Protein AF-A0AAD6VT20-F1 (afdb_monomer)

InterPro domains:
  IPR011058 Cyanovirin-N [PF08881] (99-162)
  IPR036673 Cyanovirin-N superfamily [G3DSA:2.30.60.10] (78-170)
  IPR036673 Cyanovirin-N superfamily [SSF51322] (99-166)

Structure (mmCIF, N/CA/C/O backbone):
data_AF-A0AAD6VT20-F1
#
_entry.id   AF-A0AAD6VT20-F1
#
loop_
_atom_site.group_PDB
_atom_site.id
_atom_site.type_symbol
_atom_site.label_atom_id
_atom_site.label_alt_id
_atom_site.label_comp_id
_atom_site.label_asym_id
_atom_site.label_entity_id
_atom_site.label_seq_id
_atom_site.pdbx_PDB_ins_code
_atom_site.Cartn_x
_atom_site.Cartn_y
_atom_site.Cartn_z
_atom_site.occupancy
_atom_site.B_iso_or_equiv
_atom_site.auth_seq_id
_atom_site.auth_comp_id
_atom_site.auth_asym_id
_atom_site.auth_atom_id
_atom_site.pdbx_PDB_model_num
ATOM 1 N N . MET A 1 1 ? -41.248 38.233 -12.790 1.00 50.88 1 MET A N 1
ATOM 2 C CA . MET A 1 1 ? -40.150 37.639 -11.999 1.00 50.88 1 MET A CA 1
ATOM 3 C C . MET A 1 1 ? -38.903 37.700 -12.856 1.00 50.88 1 MET A C 1
ATOM 5 O O . MET A 1 1 ? -38.857 37.068 -13.901 1.00 50.88 1 MET A O 1
ATOM 9 N N . SER A 1 2 ? -37.996 38.602 -12.501 1.00 42.69 2 SER A N 1
ATOM 10 C CA . SER A 1 2 ? -36.851 39.025 -13.310 1.00 42.69 2 SER A CA 1
ATOM 11 C C . SER A 1 2 ? -35.731 37.991 -13.224 1.00 42.69 2 SER A C 1
ATOM 13 O O . SER A 1 2 ? -35.320 37.628 -12.125 1.00 42.69 2 SER A O 1
ATOM 15 N N . VAL A 1 3 ? -35.251 37.520 -14.375 1.00 49.50 3 VAL A N 1
ATOM 16 C CA . VAL A 1 3 ? -34.135 36.574 -14.488 1.00 49.50 3 VAL A CA 1
ATOM 17 C C . VAL A 1 3 ? -32.852 37.372 -14.702 1.00 49.50 3 VAL A C 1
ATOM 19 O O . VAL A 1 3 ? -32.734 38.098 -15.687 1.00 49.50 3 VAL A O 1
ATOM 22 N N . SER A 1 4 ? -31.903 37.236 -13.778 1.00 50.47 4 SER A N 1
ATOM 23 C CA . SER A 1 4 ? -30.585 37.870 -13.844 1.00 50.47 4 SER A CA 1
ATOM 24 C C . SER A 1 4 ? -29.528 36.816 -14.167 1.00 50.47 4 SER A C 1
ATOM 26 O O . SER A 1 4 ? -29.165 36.013 -13.312 1.00 50.47 4 SER A O 1
ATOM 28 N N . THR A 1 5 ? -29.025 36.817 -15.400 1.00 51.91 5 THR A N 1
ATOM 29 C CA . THR A 1 5 ? -27.825 36.075 -15.818 1.00 51.91 5 THR A CA 1
ATOM 30 C C . THR A 1 5 ? -26.603 36.981 -15.712 1.00 51.91 5 THR A C 1
ATOM 32 O O . THR A 1 5 ? -26.508 37.972 -16.435 1.00 51.91 5 THR A O 1
ATOM 35 N N . THR A 1 6 ? -25.650 36.639 -14.845 1.00 56.00 6 THR A N 1
ATOM 36 C CA . THR A 1 6 ? -24.328 37.274 -14.794 1.00 56.00 6 THR A CA 1
ATOM 37 C C . THR A 1 6 ? -23.297 36.403 -15.510 1.00 56.00 6 THR A C 1
ATOM 39 O O . THR A 1 6 ? -23.052 35.251 -15.165 1.00 56.00 6 THR A O 1
ATOM 42 N N . SER A 1 7 ? -22.722 36.985 -16.560 1.00 48.59 7 SER A N 1
ATOM 43 C CA . SER A 1 7 ? -21.645 36.449 -17.389 1.00 48.59 7 SER A CA 1
ATOM 44 C C . SER A 1 7 ? -20.297 36.862 -16.796 1.00 48.59 7 SER A C 1
ATOM 4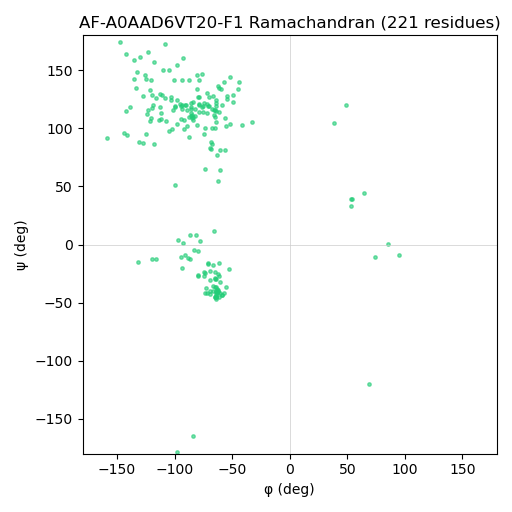6 O O . SER A 1 7 ? -19.970 38.050 -16.789 1.00 48.59 7 SER A O 1
ATOM 48 N N . SER A 1 8 ? -19.496 35.896 -16.346 1.00 53.53 8 SER A N 1
ATOM 49 C CA . SER A 1 8 ? -18.145 36.130 -15.822 1.00 53.53 8 SER A CA 1
ATOM 50 C C . SER A 1 8 ? -17.093 35.767 -16.870 1.00 53.53 8 SER A C 1
ATOM 52 O O . SER A 1 8 ? -16.963 34.620 -17.289 1.00 53.53 8 SER A O 1
ATOM 54 N N . LYS A 1 9 ? -16.354 36.792 -17.296 1.00 58.75 9 LYS A N 1
ATOM 55 C CA . LYS A 1 9 ? -15.295 36.799 -18.310 1.00 58.75 9 LYS A CA 1
ATOM 56 C C . LYS A 1 9 ? -14.004 36.195 -17.738 1.00 58.75 9 LYS A C 1
ATOM 58 O O . LYS A 1 9 ? -13.447 36.739 -16.789 1.00 58.75 9 LYS A O 1
ATOM 63 N N . ALA A 1 10 ? -13.528 35.091 -18.313 1.00 49.00 10 ALA A N 1
ATOM 64 C CA . ALA A 1 10 ? -12.254 34.465 -17.956 1.00 49.00 10 ALA A CA 1
ATOM 65 C C . ALA A 1 10 ? -11.078 35.216 -18.608 1.00 49.00 10 ALA A C 1
ATOM 67 O O . ALA A 1 10 ? -11.009 35.338 -19.831 1.00 49.00 10 ALA A O 1
ATOM 68 N N . GLY A 1 11 ? -10.168 35.737 -17.783 1.00 50.69 11 GLY A N 1
ATOM 69 C CA . GLY A 1 11 ? -8.882 36.282 -18.212 1.00 50.69 11 GLY A CA 1
ATOM 70 C C . GLY A 1 11 ? -7.854 35.163 -18.355 1.00 50.69 11 GLY A C 1
ATOM 71 O O . GLY A 1 11 ? -7.602 34.423 -17.408 1.00 50.69 11 GLY A O 1
ATOM 72 N N . ILE A 1 12 ? -7.276 35.039 -19.546 1.00 50.94 12 ILE A N 1
ATOM 73 C CA . ILE A 1 12 ? -6.174 34.127 -19.853 1.00 50.94 12 ILE A CA 1
ATOM 74 C C . ILE A 1 12 ? -4.879 34.817 -19.411 1.00 50.94 12 ILE A C 1
ATOM 76 O O . ILE A 1 12 ? -4.471 35.805 -20.018 1.00 50.94 12 ILE A O 1
ATOM 80 N N . ALA A 1 13 ? -4.245 34.312 -18.354 1.00 53.25 13 ALA A N 1
ATOM 81 C CA . ALA A 1 13 ? -2.891 34.692 -17.967 1.00 53.25 13 ALA A CA 1
ATOM 82 C C . ALA A 1 13 ? -1.903 33.672 -18.552 1.00 53.25 13 ALA A C 1
ATOM 84 O O . ALA A 1 13 ? -2.006 32.476 -18.283 1.00 53.25 13 ALA A O 1
ATOM 85 N N . GLN A 1 14 ? -0.969 34.141 -19.381 1.00 57.62 14 GLN A N 1
ATOM 86 C CA . GLN A 1 14 ? 0.139 33.334 -19.894 1.00 57.62 14 GLN A CA 1
ATOM 87 C C . GLN A 1 14 ? 1.248 33.203 -18.834 1.00 57.62 14 GLN A C 1
ATOM 89 O O . GLN A 1 14 ? 1.544 34.190 -18.156 1.00 57.62 14 GLN A O 1
ATOM 94 N N . PRO A 1 15 ? 1.906 32.038 -18.703 1.00 60.41 15 PRO A N 1
ATOM 95 C CA . PRO A 1 15 ? 3.101 31.909 -17.881 1.00 60.41 15 PRO A CA 1
ATOM 96 C C . PRO A 1 15 ? 4.347 32.430 -18.615 1.00 60.41 15 PRO A C 1
ATOM 98 O O . PRO A 1 15 ? 4.669 32.006 -19.724 1.00 60.41 15 PRO A O 1
ATOM 101 N N . VAL A 1 16 ? 5.056 33.343 -17.950 1.00 62.66 16 VAL A N 1
ATOM 102 C CA . VAL A 1 16 ? 6.394 33.827 -18.312 1.00 62.66 16 VAL A CA 1
ATOM 103 C C . VAL A 1 16 ? 7.409 32.720 -18.020 1.00 62.66 16 VAL A C 1
ATOM 105 O O . VAL A 1 16 ? 7.532 32.264 -16.884 1.00 62.66 16 VAL A O 1
ATOM 108 N N . ILE A 1 17 ? 8.127 32.281 -19.052 1.00 46.09 17 ILE A N 1
ATOM 109 C CA . ILE A 1 17 ? 9.209 31.297 -18.957 1.00 46.09 17 ILE A CA 1
ATOM 110 C C . ILE A 1 17 ? 10.490 32.052 -18.587 1.00 46.09 17 ILE A C 1
ATOM 112 O O . ILE A 1 17 ? 11.035 32.784 -19.409 1.00 46.09 17 ILE A O 1
ATOM 116 N N . ASN A 1 18 ? 10.970 31.871 -17.355 1.00 50.88 18 ASN A N 1
ATOM 117 C CA . ASN A 1 18 ? 12.309 32.293 -16.944 1.00 50.88 18 ASN A CA 1
ATOM 118 C C . ASN A 1 18 ? 13.289 31.132 -17.157 1.00 50.88 18 ASN A C 1
ATOM 120 O O . ASN A 1 18 ? 13.382 30.218 -16.342 1.00 50.88 18 ASN A O 1
ATOM 124 N N . THR A 1 19 ? 14.023 31.182 -18.264 1.00 50.47 19 THR A N 1
ATOM 125 C CA . THR A 1 19 ? 15.258 30.423 -18.491 1.00 50.47 19 THR A CA 1
ATOM 126 C C . THR A 1 19 ? 16.412 31.141 -17.799 1.00 50.47 19 THR A C 1
ATOM 128 O O . THR A 1 19 ? 16.895 32.157 -18.293 1.00 50.47 19 THR A O 1
ATOM 131 N N . GLY A 1 20 ? 16.830 30.621 -16.645 1.00 45.84 20 GLY A N 1
ATOM 132 C CA . GLY A 1 20 ? 18.048 31.020 -15.947 1.00 45.84 20 GLY A CA 1
ATOM 133 C C . GLY A 1 20 ? 18.965 29.815 -15.793 1.00 45.84 20 GLY A C 1
ATOM 134 O O . GLY A 1 20 ? 18.653 28.888 -15.049 1.00 45.84 20 GLY A O 1
ATOM 135 N N . GLU A 1 21 ? 20.061 29.834 -16.547 1.00 46.94 21 GLU A N 1
ATOM 136 C CA . GLU A 1 21 ? 21.223 28.961 -16.420 1.00 46.94 21 GLU A CA 1
ATOM 137 C C . GLU A 1 21 ? 21.761 28.936 -14.986 1.00 46.94 21 GLU A C 1
ATOM 139 O O . GLU A 1 21 ? 21.821 29.976 -14.340 1.00 46.94 21 GLU A O 1
ATOM 144 N N . LEU A 1 22 ? 22.245 27.775 -14.541 1.00 51.41 22 LEU A N 1
ATOM 145 C CA . LEU A 1 22 ? 23.407 27.663 -13.654 1.00 51.41 22 LEU A CA 1
ATOM 146 C C . LEU A 1 22 ? 23.969 26.241 -13.795 1.00 51.41 22 LEU A C 1
ATOM 148 O O . LEU A 1 22 ? 23.544 25.294 -13.133 1.00 51.41 22 LEU A O 1
ATOM 152 N N . PHE A 1 23 ? 24.923 26.099 -14.713 1.00 45.22 23 PHE A N 1
ATOM 153 C CA . PHE A 1 23 ? 25.824 24.955 -14.773 1.00 45.22 23 PHE A CA 1
ATOM 154 C C . PHE A 1 23 ? 26.684 24.938 -13.504 1.00 45.22 23 PHE A C 1
ATOM 156 O O . PHE A 1 23 ? 27.367 25.913 -13.201 1.00 45.22 23 PHE A O 1
ATOM 163 N N . SER A 1 24 ? 26.668 23.828 -12.767 1.00 58.94 24 SER A N 1
ATOM 164 C CA . SER A 1 24 ? 27.670 23.531 -11.740 1.00 58.94 24 SER A CA 1
ATOM 165 C C . SER A 1 24 ? 28.505 22.344 -12.205 1.00 58.94 24 SER A C 1
ATOM 167 O O . SER A 1 24 ? 28.032 21.208 -12.265 1.00 58.94 24 SER A O 1
ATOM 169 N N . GLU A 1 25 ? 29.751 22.635 -12.573 1.00 47.56 25 GLU A N 1
ATOM 170 C CA . GLU A 1 25 ? 30.779 21.661 -12.920 1.00 47.56 25 GLU A CA 1
ATOM 171 C C . GLU A 1 25 ? 31.072 20.752 -11.718 1.00 47.56 25 GLU A C 1
ATOM 173 O O . GLU A 1 25 ? 31.594 21.183 -10.690 1.00 47.56 25 GLU A O 1
ATOM 178 N N . SER A 1 26 ? 30.754 19.464 -11.847 1.00 49.50 26 SER A N 1
ATOM 179 C CA . SER A 1 26 ? 31.186 18.451 -10.885 1.00 49.50 26 SER A CA 1
ATOM 180 C C . SER A 1 26 ? 32.579 17.953 -11.262 1.00 49.50 26 SER A C 1
ATOM 182 O O . SER A 1 26 ? 32.788 17.286 -12.275 1.00 49.50 26 SER A O 1
ATOM 184 N N . LYS A 1 27 ? 33.544 18.314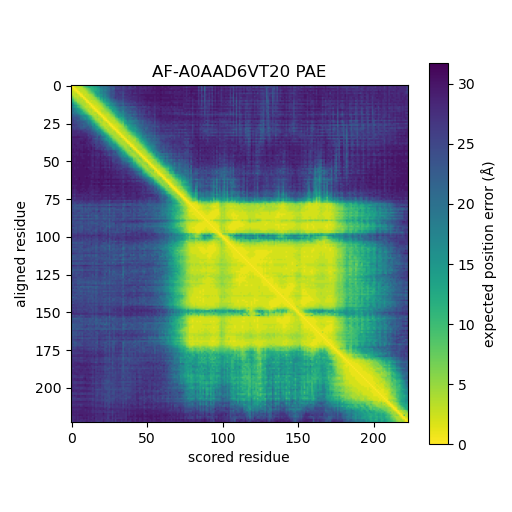 -10.419 1.00 57.09 27 LYS A N 1
ATOM 185 C CA . LYS A 1 27 ? 34.956 17.944 -10.492 1.00 57.09 27 LYS A CA 1
ATOM 186 C C . LYS A 1 27 ? 35.118 16.429 -10.321 1.00 57.09 27 LYS A C 1
ATOM 188 O O . LYS A 1 27 ? 34.854 15.878 -9.257 1.00 57.09 27 LYS A O 1
ATOM 193 N N . VAL A 1 28 ? 35.588 15.769 -11.376 1.00 52.22 28 VAL A N 1
ATOM 194 C CA . VAL A 1 28 ? 35.962 14.349 -11.387 1.00 52.22 28 VAL A CA 1
ATOM 195 C C . VAL A 1 28 ? 37.176 14.135 -10.479 1.00 52.22 28 VAL A C 1
ATOM 197 O O . VAL A 1 28 ? 38.285 14.562 -10.801 1.00 52.22 28 VAL A O 1
ATOM 200 N N . VAL A 1 29 ? 36.983 13.450 -9.352 1.00 53.28 29 VAL A N 1
ATOM 201 C CA . VAL A 1 29 ? 38.075 12.928 -8.521 1.00 53.28 29 VAL A CA 1
ATOM 202 C C . VAL A 1 29 ? 38.333 11.479 -8.931 1.00 53.28 29 VAL A C 1
ATOM 204 O O . VAL A 1 29 ? 37.541 10.585 -8.649 1.00 53.28 29 VAL A O 1
ATOM 207 N N . LYS A 1 30 ? 39.457 11.250 -9.618 1.00 55.75 30 LYS A N 1
ATOM 208 C CA . LYS A 1 30 ? 40.030 9.917 -9.843 1.00 55.75 30 LYS A CA 1
ATOM 209 C C . LYS A 1 30 ? 40.655 9.427 -8.535 1.00 55.75 30 LYS A C 1
ATOM 211 O O . LYS A 1 30 ? 41.771 9.817 -8.206 1.00 55.75 30 LYS A O 1
ATOM 216 N N . GLY A 1 31 ? 39.942 8.574 -7.809 1.00 46.47 31 GLY A N 1
ATOM 217 C CA . GLY A 1 31 ? 40.490 7.771 -6.717 1.00 46.47 31 GLY A CA 1
ATOM 218 C C . GLY A 1 31 ? 40.642 6.327 -7.175 1.00 46.47 31 GLY A C 1
ATOM 219 O O . GLY A 1 31 ? 39.668 5.583 -7.192 1.00 46.47 31 GLY A O 1
ATOM 220 N N . GLY A 1 32 ? 41.850 5.945 -7.589 1.00 49.31 32 GLY A N 1
ATOM 221 C CA . GLY A 1 32 ? 42.213 4.544 -7.775 1.00 49.31 32 GLY A CA 1
ATOM 222 C C . GLY A 1 32 ? 42.518 3.918 -6.419 1.00 49.31 32 GLY A C 1
ATOM 223 O O . GLY A 1 32 ? 43.423 4.376 -5.727 1.00 49.31 32 GLY A O 1
ATOM 224 N N . ALA A 1 33 ? 41.782 2.874 -6.053 1.00 47.91 33 ALA A N 1
ATOM 225 C CA . ALA A 1 33 ? 42.139 1.991 -4.954 1.00 47.91 33 ALA A CA 1
ATOM 226 C C . ALA A 1 33 ? 42.191 0.561 -5.495 1.00 47.91 33 ALA A C 1
ATOM 228 O O . ALA A 1 33 ? 41.182 -0.003 -5.913 1.00 47.91 33 ALA A O 1
ATOM 229 N N . ALA A 1 34 ? 43.404 0.016 -5.528 1.00 49.16 34 ALA A N 1
ATOM 230 C CA . ALA A 1 34 ? 43.672 -1.387 -5.774 1.00 49.16 34 ALA A CA 1
ATOM 231 C C . ALA A 1 34 ? 43.087 -2.205 -4.615 1.00 49.16 34 ALA A C 1
ATOM 233 O O . ALA A 1 34 ? 43.521 -2.059 -3.472 1.00 49.16 34 ALA A O 1
ATOM 234 N N . PHE A 1 35 ? 42.092 -3.043 -4.901 1.00 46.78 35 PHE A N 1
ATOM 235 C CA . PHE A 1 35 ? 41.566 -3.995 -3.932 1.00 46.78 35 PHE A CA 1
ATOM 236 C C . PHE A 1 35 ? 42.319 -5.316 -4.098 1.00 46.78 35 PHE A C 1
ATOM 238 O O . PHE A 1 35 ? 42.185 -6.003 -5.108 1.00 46.78 35 PHE A O 1
ATOM 245 N N . SER A 1 36 ? 43.181 -5.600 -3.123 1.00 57.94 36 SER A N 1
ATOM 246 C CA . SER A 1 36 ? 43.981 -6.815 -3.035 1.00 57.94 36 SER A CA 1
ATOM 247 C C . SER A 1 36 ? 43.097 -7.983 -2.616 1.00 57.94 36 SER A C 1
ATOM 249 O O . SER A 1 36 ? 42.487 -7.981 -1.550 1.00 57.94 36 SER A O 1
ATOM 251 N N . GLU A 1 37 ? 43.079 -8.994 -3.468 1.00 51.25 37 GLU A N 1
ATOM 252 C CA . GLU A 1 37 ? 42.467 -10.295 -3.270 1.00 51.25 37 GLU A CA 1
ATOM 253 C C . GLU A 1 37 ? 43.226 -11.061 -2.173 1.00 51.25 37 GLU A C 1
ATOM 255 O O . GLU A 1 37 ? 44.412 -11.360 -2.311 1.00 51.25 37 GLU A O 1
ATOM 260 N N . GLN A 1 38 ? 42.561 -11.360 -1.056 1.00 52.53 38 GLN A N 1
ATOM 261 C CA . GLN A 1 38 ? 43.010 -12.381 -0.112 1.00 52.53 38 GLN A CA 1
ATOM 262 C C . GLN A 1 38 ? 41.882 -13.386 0.085 1.00 52.53 38 GLN A C 1
ATOM 264 O O . GLN A 1 38 ? 40.970 -13.209 0.890 1.00 52.53 38 GLN A O 1
ATOM 269 N N . GLN A 1 39 ? 41.970 -14.461 -0.693 1.00 57.94 39 GLN A N 1
ATOM 270 C CA . GLN A 1 39 ? 41.276 -15.707 -0.427 1.00 57.94 39 GLN A CA 1
ATOM 271 C C . GLN A 1 39 ? 41.820 -16.274 0.888 1.00 57.94 39 GLN A C 1
ATOM 273 O O . GLN A 1 39 ? 43.017 -16.531 1.013 1.00 57.94 39 GLN A O 1
ATOM 278 N N . SER A 1 40 ? 40.948 -16.479 1.873 1.00 50.78 40 SER A N 1
ATOM 279 C CA . SER A 1 40 ? 41.262 -17.320 3.024 1.00 50.78 40 SER A CA 1
ATOM 280 C C . SER A 1 40 ? 40.229 -18.432 3.126 1.00 50.78 40 SER A C 1
ATOM 282 O O . SER A 1 40 ? 39.026 -18.232 3.274 1.00 50.78 40 SER A O 1
ATOM 284 N N . VAL A 1 41 ? 40.766 -19.629 2.951 1.00 56.75 41 VAL A N 1
ATOM 285 C CA . VAL A 1 41 ? 40.129 -20.931 3.040 1.00 56.75 41 VAL A CA 1
ATOM 286 C C . VAL A 1 41 ? 39.816 -21.194 4.511 1.00 56.75 41 VAL A C 1
ATOM 288 O O . VAL A 1 41 ? 40.736 -21.262 5.323 1.00 56.75 41 VAL A O 1
ATOM 291 N N . LEU A 1 42 ? 38.545 -21.378 4.870 1.00 50.06 42 LEU A N 1
ATOM 292 C CA . LEU A 1 42 ? 38.171 -21.929 6.174 1.00 50.06 42 LEU A CA 1
ATOM 293 C C . LEU A 1 42 ? 37.152 -23.054 6.011 1.00 50.06 42 LEU A C 1
ATOM 295 O O . LEU A 1 42 ? 35.940 -22.881 6.092 1.00 50.06 42 LEU A O 1
ATOM 299 N N . SER A 1 43 ? 37.708 -24.245 5.827 1.00 54.72 43 SER A N 1
ATOM 300 C CA . SER A 1 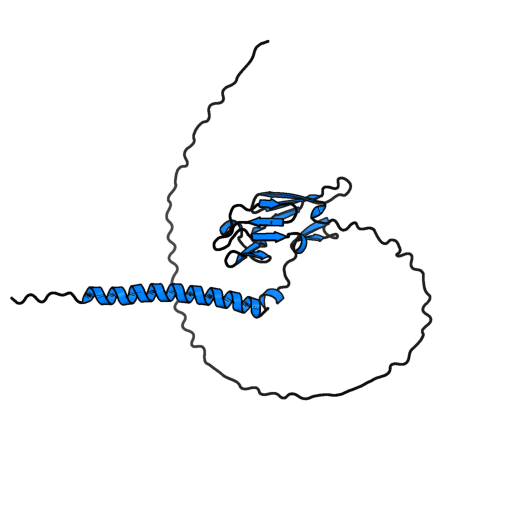43 ? 37.079 -25.524 6.125 1.00 54.72 43 SER A CA 1
ATOM 301 C C . SER A 1 43 ? 36.875 -25.643 7.638 1.00 54.72 43 SER A C 1
ATOM 303 O O . SER A 1 43 ? 37.858 -25.742 8.371 1.00 54.72 43 SER A O 1
ATOM 305 N N . ARG A 1 44 ? 35.630 -25.700 8.128 1.00 51.59 44 ARG A N 1
ATOM 306 C CA . ARG A 1 44 ? 35.332 -26.232 9.471 1.00 51.59 44 ARG A CA 1
ATOM 307 C C . ARG A 1 44 ? 34.042 -27.050 9.488 1.00 51.59 44 ARG A C 1
ATOM 309 O O . ARG A 1 44 ? 32.945 -26.531 9.618 1.00 51.59 44 ARG A O 1
ATOM 316 N N . GLN A 1 45 ? 34.268 -28.350 9.319 1.00 51.53 45 GLN A N 1
ATOM 317 C CA . GLN A 1 45 ? 33.770 -29.451 10.146 1.00 51.53 45 GLN A CA 1
ATOM 318 C C . GLN A 1 45 ? 32.337 -29.345 10.685 1.00 51.53 45 GLN A C 1
ATOM 320 O O . GLN A 1 45 ? 32.051 -28.717 11.699 1.00 51.53 45 GLN A O 1
ATOM 325 N N . SER A 1 46 ? 31.485 -30.135 10.039 1.00 52.84 46 SER A N 1
ATOM 326 C CA . SER A 1 46 ? 30.349 -30.825 10.629 1.00 52.84 46 SER A CA 1
ATOM 327 C C . SER A 1 46 ? 30.773 -31.679 11.828 1.00 52.84 46 SER A C 1
ATOM 329 O O . SER A 1 46 ? 31.615 -32.570 11.687 1.00 52.84 46 SER A O 1
ATOM 331 N N . SER A 1 47 ? 30.110 -31.503 12.965 1.00 55.53 47 SER A N 1
ATOM 332 C CA . SER A 1 47 ? 30.043 -32.539 13.993 1.00 55.53 47 SER A CA 1
ATOM 333 C C . SER A 1 47 ? 28.665 -32.550 14.641 1.00 55.53 47 SER A C 1
ATOM 335 O O . SER A 1 47 ? 28.239 -31.596 15.287 1.00 55.53 47 SER A O 1
ATOM 337 N N . PHE A 1 48 ? 28.002 -33.677 14.406 1.00 52.88 48 PHE A N 1
ATOM 338 C CA . PHE A 1 48 ? 26.869 -34.235 15.122 1.00 52.88 48 PHE A CA 1
ATOM 339 C C . PHE A 1 48 ? 27.042 -34.141 16.646 1.00 52.88 48 PHE A C 1
ATOM 341 O O . PHE A 1 48 ? 28.112 -34.466 17.158 1.00 52.88 48 PHE A O 1
ATOM 348 N N . MET A 1 49 ? 25.963 -33.825 17.366 1.00 53.25 49 MET A N 1
ATOM 349 C CA . MET A 1 49 ? 25.769 -34.247 18.755 1.00 53.25 49 MET A CA 1
ATOM 350 C C . MET A 1 49 ? 24.315 -34.679 18.948 1.00 53.25 49 MET A C 1
ATOM 352 O O . MET A 1 49 ? 23.361 -33.935 18.726 1.00 53.25 49 MET A O 1
ATOM 356 N N . THR A 1 50 ? 24.213 -35.948 19.306 1.00 48.84 50 THR A N 1
ATOM 357 C CA . THR A 1 50 ? 23.035 -36.777 19.506 1.00 48.84 50 THR A CA 1
ATOM 358 C C . THR A 1 50 ? 22.536 -36.626 20.945 1.00 48.84 50 THR A C 1
ATOM 360 O O . THR A 1 50 ? 23.345 -36.585 21.862 1.00 48.84 50 THR A O 1
ATOM 363 N N . GLN A 1 51 ? 21.209 -36.611 21.107 1.00 50.84 51 GLN A N 1
ATOM 364 C CA . GLN A 1 51 ? 20.413 -37.025 22.278 1.00 50.84 51 GLN A CA 1
ATOM 365 C C . GLN A 1 51 ? 20.791 -36.512 23.682 1.00 50.84 51 GLN A C 1
ATOM 367 O O . GLN A 1 51 ? 21.773 -36.917 24.294 1.00 50.84 51 GLN A O 1
ATOM 372 N N . SER A 1 52 ? 19.838 -35.803 24.289 1.00 48.78 52 SER A N 1
ATOM 373 C CA . SER A 1 52 ? 19.572 -35.913 25.724 1.00 48.78 52 SER A CA 1
ATOM 374 C C . SER A 1 52 ? 18.068 -35.784 25.952 1.00 48.78 52 SER A C 1
ATOM 376 O O . SER A 1 52 ? 17.506 -34.690 25.991 1.00 48.78 52 SER A O 1
ATOM 378 N N . SER A 1 53 ? 17.406 -36.934 26.040 1.00 55.41 53 SER A N 1
ATOM 379 C CA . SER A 1 53 ? 16.039 -37.052 26.535 1.00 55.41 53 SER A CA 1
ATOM 380 C C . SER A 1 53 ? 16.075 -36.890 28.053 1.00 55.41 53 SER A C 1
ATOM 382 O O . SER A 1 53 ? 16.329 -37.853 28.771 1.00 55.41 53 SER A O 1
ATOM 384 N N . GLN A 1 54 ? 15.844 -35.676 28.552 1.00 51.28 54 GLN A N 1
ATOM 385 C CA . GLN A 1 54 ? 15.583 -35.454 29.974 1.00 51.28 54 GLN A CA 1
ATOM 386 C C . GLN A 1 54 ? 14.078 -35.358 30.196 1.00 51.28 54 GLN A C 1
ATOM 388 O O . GLN A 1 54 ? 13.426 -34.363 29.891 1.00 51.28 54 GLN A O 1
ATOM 393 N N . SER A 1 55 ? 13.531 -36.449 30.722 1.00 55.16 55 SER A N 1
ATOM 394 C CA . SER A 1 55 ? 12.204 -36.518 31.313 1.00 55.16 55 SER A CA 1
ATOM 395 C C . SER A 1 55 ? 12.158 -35.633 32.560 1.00 55.16 55 SER A C 1
ATOM 397 O O . SER A 1 55 ? 12.613 -36.041 33.629 1.00 55.16 55 SER A O 1
ATOM 399 N N . PHE A 1 56 ? 11.603 -34.430 32.437 1.00 49.16 56 PHE A N 1
ATOM 400 C CA . PHE A 1 56 ? 11.248 -33.625 33.600 1.00 49.16 56 PHE A CA 1
ATOM 401 C C . PHE A 1 56 ? 9.930 -34.139 34.182 1.00 49.16 56 PHE A C 1
ATOM 403 O O . PHE A 1 56 ? 8.877 -34.101 33.545 1.00 49.16 56 PHE A O 1
ATOM 410 N N . GLN A 1 57 ? 10.028 -34.683 35.396 1.00 45.25 57 GLN A N 1
ATOM 411 C CA . GLN A 1 57 ? 8.895 -35.077 36.219 1.00 45.25 57 GLN A CA 1
ATOM 412 C C . GLN A 1 57 ? 8.026 -33.859 36.541 1.00 45.25 57 GLN A C 1
ATOM 414 O O . GLN A 1 57 ? 8.521 -32.800 36.928 1.00 45.25 57 GLN A O 1
ATOM 419 N N . ARG A 1 58 ? 6.715 -34.066 36.392 1.00 50.84 58 ARG A N 1
ATOM 420 C CA . ARG A 1 58 ? 5.643 -33.178 36.836 1.00 50.84 58 ARG A CA 1
ATOM 421 C C . ARG A 1 58 ? 5.860 -32.760 38.290 1.00 50.84 58 ARG A C 1
ATOM 423 O O . ARG A 1 58 ? 5.878 -33.609 39.176 1.00 50.84 58 ARG A O 1
ATOM 430 N N . GLN A 1 59 ? 5.939 -31.456 38.526 1.00 46.78 59 GLN A N 1
ATOM 431 C CA . GLN A 1 59 ? 5.529 -30.874 39.795 1.00 46.78 59 GLN A CA 1
ATOM 432 C C . GLN A 1 59 ? 4.158 -30.242 39.576 1.00 46.78 59 GLN A C 1
ATOM 434 O O . GLN A 1 59 ? 4.034 -29.151 39.025 1.00 46.78 59 GLN A O 1
ATOM 439 N N . ASP A 1 60 ? 3.131 -30.984 39.984 1.00 48.03 60 ASP A N 1
ATOM 440 C CA . ASP A 1 60 ? 1.779 -30.481 40.186 1.00 48.03 60 ASP A CA 1
ATOM 441 C C . ASP A 1 60 ? 1.813 -29.515 41.381 1.00 48.03 60 ASP A C 1
ATOM 443 O O . ASP A 1 60 ? 1.621 -29.900 42.533 1.00 48.03 60 ASP A O 1
ATOM 447 N N . SER A 1 61 ? 2.127 -28.245 41.122 1.00 55.91 61 SER A N 1
ATOM 448 C CA . SER A 1 61 ? 1.869 -27.170 42.074 1.00 55.91 61 SER A CA 1
ATOM 449 C C . SER A 1 61 ? 0.452 -26.669 41.841 1.00 55.91 61 SER A C 1
ATOM 451 O O . SER A 1 61 ? 0.168 -26.046 40.817 1.00 55.91 61 SER A O 1
ATOM 453 N N . SER A 1 62 ? -0.421 -26.966 42.798 1.00 55.06 62 SER A N 1
ATOM 454 C CA . SER A 1 62 ? -1.807 -26.521 42.912 1.00 55.06 62 SER A CA 1
ATOM 455 C C . SER A 1 62 ? -1.891 -24.992 42.894 1.00 55.06 62 SER A C 1
ATOM 457 O O . SER A 1 62 ? -1.954 -24.341 43.937 1.00 55.06 62 SER A O 1
ATOM 459 N N . TYR A 1 63 ? -1.847 -24.398 41.702 1.00 50.59 63 TYR A N 1
ATOM 460 C CA . TYR A 1 63 ? -2.016 -22.966 41.535 1.00 50.59 63 TYR A CA 1
ATOM 461 C C . TYR A 1 63 ? -3.510 -22.671 41.495 1.00 50.59 63 TYR A C 1
ATOM 463 O O . TYR A 1 63 ? -4.213 -23.012 40.547 1.00 50.59 63 TYR A O 1
ATOM 471 N N . SER A 1 64 ? -3.964 -22.085 42.600 1.00 50.78 64 SER A N 1
ATOM 472 C CA . SER A 1 64 ? -5.254 -21.438 42.794 1.00 50.78 64 SER A CA 1
ATOM 473 C C . SER A 1 64 ? -5.739 -20.788 41.499 1.00 50.78 64 SER A C 1
ATOM 475 O O . SER A 1 64 ? -5.237 -19.740 41.092 1.00 50.78 64 SER A O 1
ATOM 477 N N . SER A 1 65 ? -6.723 -21.418 40.860 1.00 49.97 65 SER A N 1
ATOM 478 C CA . SER A 1 65 ? -7.459 -20.869 39.732 1.00 49.97 65 SER A CA 1
ATOM 479 C C . SER A 1 65 ? -8.301 -19.704 40.237 1.00 49.97 65 SER A C 1
ATOM 481 O O . SER A 1 65 ? -9.486 -19.848 40.538 1.00 49.97 65 SER A O 1
ATOM 483 N N . TYR A 1 66 ? -7.673 -18.536 40.353 1.00 50.75 66 TYR A N 1
ATOM 484 C CA . TYR A 1 66 ? -8.401 -17.294 40.197 1.00 50.75 66 TYR A CA 1
ATOM 485 C C . TYR A 1 66 ? -9.052 -17.384 38.823 1.00 50.75 66 TYR A C 1
ATOM 487 O O . TYR A 1 66 ? -8.377 -17.379 37.794 1.00 50.75 66 TYR A O 1
ATOM 495 N N . THR A 1 67 ? -10.371 -17.545 38.815 1.00 54.56 67 THR A N 1
ATOM 496 C CA . THR A 1 67 ? -11.211 -17.193 37.678 1.00 54.56 67 THR A CA 1
ATOM 497 C C . THR A 1 67 ? -11.068 -15.687 37.514 1.00 54.56 67 THR A C 1
ATOM 499 O O . THR A 1 67 ? -11.880 -14.908 38.011 1.00 54.56 67 THR A O 1
ATOM 502 N N . ASP A 1 68 ? -9.939 -15.284 36.940 1.00 44.75 68 ASP A N 1
ATOM 503 C CA . ASP A 1 68 ? -9.657 -13.911 36.604 1.00 44.75 68 ASP A CA 1
ATOM 504 C C . ASP A 1 68 ? -10.679 -13.535 35.539 1.00 44.75 68 ASP A C 1
ATOM 506 O O . ASP A 1 68 ? -10.669 -14.067 34.424 1.00 44.75 68 ASP A O 1
ATOM 510 N N . SER A 1 69 ? -11.618 -12.681 35.940 1.00 51.22 69 SER A N 1
ATOM 511 C CA . SER A 1 69 ? -12.633 -12.025 35.120 1.00 51.22 69 SER A CA 1
ATOM 512 C C . SER A 1 69 ? -11.986 -11.112 34.067 1.00 51.22 69 SER A C 1
ATOM 514 O O . SER A 1 69 ? -12.317 -9.937 33.947 1.00 51.22 69 SER A O 1
ATOM 516 N N . SER A 1 70 ? -11.082 -11.664 33.261 1.00 55.41 70 SER A N 1
ATOM 517 C CA . SER A 1 70 ? -10.554 -11.096 32.021 1.00 55.41 70 SER A CA 1
ATOM 518 C C . SER A 1 70 ? -11.500 -11.334 30.835 1.00 55.41 70 SER A C 1
ATOM 520 O O . SER A 1 70 ? -11.202 -10.944 29.713 1.00 55.41 70 SER A O 1
ATOM 522 N N . ALA A 1 71 ? -12.703 -11.857 31.109 1.00 47.88 71 ALA A N 1
ATOM 523 C CA . ALA A 1 71 ? -13.864 -11.887 30.219 1.00 47.88 71 ALA A CA 1
ATOM 524 C C . ALA A 1 71 ? -14.442 -10.492 29.893 1.00 47.88 71 ALA A C 1
ATOM 526 O O . ALA A 1 71 ? -15.480 -10.388 29.244 1.00 47.88 71 ALA A O 1
ATOM 527 N N . TYR A 1 72 ? -13.732 -9.408 30.222 1.00 49.44 72 TYR A N 1
ATOM 528 C CA . TYR A 1 72 ? -13.681 -8.266 29.312 1.00 49.44 72 TYR A CA 1
ATOM 529 C C . TYR A 1 72 ? -12.789 -8.663 28.137 1.00 49.44 72 TYR A C 1
ATOM 531 O O . TYR A 1 72 ? -11.720 -8.092 27.908 1.00 49.44 72 TYR A O 1
ATOM 539 N N . GLU A 1 73 ? -13.262 -9.655 27.384 1.00 46.19 73 GLU A N 1
ATOM 540 C CA . GLU A 1 73 ? -12.942 -9.821 25.984 1.00 46.19 73 GLU A CA 1
ATOM 541 C C . GLU A 1 73 ? -13.470 -8.543 25.344 1.00 46.19 73 GLU A C 1
ATOM 543 O O . GLU A 1 73 ? -14.623 -8.401 24.944 1.00 46.19 73 GLU A O 1
ATOM 548 N N . TYR A 1 74 ? -12.639 -7.514 25.471 1.00 46.56 74 TYR A N 1
ATOM 549 C CA . TYR A 1 74 ? -12.839 -6.194 24.957 1.00 46.56 74 TYR A CA 1
ATOM 550 C C . TYR A 1 74 ? -13.061 -6.453 23.481 1.00 46.56 74 TYR A C 1
ATOM 552 O O . 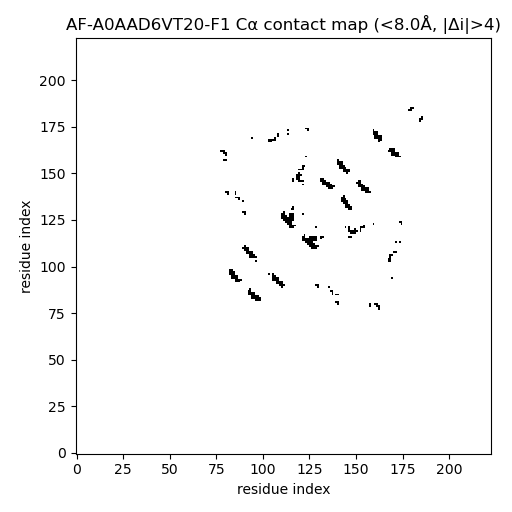TYR A 1 74 ? -12.111 -6.756 22.755 1.00 46.56 74 TYR A O 1
ATOM 560 N N . HIS A 1 75 ? -14.331 -6.413 23.071 1.00 46.12 75 HIS A N 1
ATOM 561 C CA . HIS A 1 75 ? -14.784 -6.334 21.696 1.00 46.12 75 HIS A CA 1
ATOM 562 C C . HIS A 1 75 ? -14.230 -5.030 21.116 1.00 46.12 75 HIS A C 1
ATOM 564 O O . HIS A 1 75 ? -14.952 -4.098 20.773 1.00 46.12 75 HIS A O 1
ATOM 570 N N . ARG A 1 76 ? -12.901 -4.937 21.035 1.00 52.25 76 ARG A N 1
ATOM 571 C CA . ARG A 1 76 ? -12.176 -4.018 20.193 1.00 52.25 76 ARG A CA 1
ATOM 572 C C . ARG A 1 76 ? -12.473 -4.562 18.818 1.00 52.25 76 ARG A C 1
ATOM 574 O O . ARG A 1 76 ? -11.723 -5.378 18.289 1.00 52.25 76 ARG A O 1
ATOM 581 N N . THR A 1 77 ? -13.633 -4.176 18.299 1.00 61.25 77 THR A N 1
ATOM 582 C CA . THR A 1 77 ? -13.940 -4.192 16.880 1.00 61.25 77 THR A CA 1
ATOM 583 C C . THR A 1 77 ? -12.678 -3.695 16.205 1.00 61.25 77 THR A C 1
ATOM 585 O O . THR A 1 77 ? -12.313 -2.522 16.329 1.00 61.25 77 THR A O 1
ATOM 588 N N . ARG A 1 78 ? -11.915 -4.634 15.642 1.00 70.62 78 ARG A N 1
ATOM 589 C CA . ARG A 1 78 ? -10.706 -4.316 14.905 1.00 70.62 78 ARG A CA 1
ATOM 590 C C . ARG A 1 78 ? -11.220 -3.524 13.722 1.00 70.62 78 ARG A C 1
ATOM 592 O O . ARG A 1 78 ? -11.880 -4.108 12.871 1.00 70.62 78 ARG A O 1
ATOM 599 N N . LEU A 1 79 ? -11.021 -2.206 13.727 1.00 84.19 79 LEU A N 1
ATOM 600 C CA . LEU A 1 79 ? -11.375 -1.418 12.558 1.00 84.19 79 LEU A CA 1
ATOM 601 C C . LEU A 1 79 ? -10.574 -1.967 11.399 1.00 84.19 79 LEU A C 1
ATOM 603 O O . LEU A 1 79 ? -9.342 -1.984 11.438 1.00 84.19 79 LEU A O 1
ATOM 607 N N . THR A 1 80 ? -11.297 -2.432 10.397 1.00 90.31 80 THR A N 1
ATOM 608 C CA . THR A 1 80 ? -10.696 -2.861 9.151 1.00 90.31 80 THR A CA 1
ATOM 609 C C . THR A 1 80 ? -10.692 -1.693 8.179 1.00 90.31 80 THR A C 1
ATOM 611 O O . THR A 1 80 ? -11.450 -0.725 8.313 1.00 90.31 80 THR A O 1
ATOM 614 N N . LEU A 1 81 ? -9.839 -1.775 7.163 1.00 92.00 81 LEU A N 1
ATOM 615 C CA . LEU A 1 81 ? -9.810 -0.774 6.103 1.00 92.00 81 LEU A CA 1
ATOM 616 C C . LEU A 1 81 ? -11.153 -0.713 5.342 1.00 92.00 81 LEU A C 1
ATOM 618 O O . LEU A 1 81 ? -11.548 0.349 4.864 1.00 92.00 81 LEU A O 1
ATOM 622 N N . ALA A 1 82 ? -11.900 -1.824 5.300 1.00 92.44 82 ALA A N 1
ATOM 623 C CA . ALA A 1 82 ? -13.235 -1.906 4.704 1.00 92.44 82 ALA A CA 1
ATOM 624 C C . ALA A 1 82 ? -14.283 -1.040 5.439 1.00 92.44 82 ALA A C 1
ATOM 626 O O . ALA A 1 82 ? -15.210 -0.500 4.817 1.00 92.44 82 ALA A O 1
ATOM 627 N N . ASP A 1 83 ? -14.092 -0.823 6.743 1.00 92.25 83 ASP A N 1
ATOM 628 C CA . ASP A 1 83 ? -14.928 0.053 7.576 1.00 92.25 83 ASP A CA 1
ATOM 629 C C . ASP A 1 83 ? -14.604 1.544 7.381 1.00 92.25 83 ASP A C 1
ATOM 631 O O . ASP A 1 83 ? -15.189 2.416 8.030 1.00 92.25 83 ASP A O 1
ATOM 635 N N . CYS A 1 84 ? -13.682 1.864 6.471 1.00 93.88 84 CYS A N 1
ATOM 636 C CA . CYS A 1 84 ? -13.269 3.224 6.163 1.00 93.88 84 CYS A CA 1
ATOM 637 C C . CYS A 1 84 ? -13.749 3.667 4.778 1.00 93.88 84 CYS A C 1
ATOM 639 O O . CYS A 1 84 ? -13.951 2.882 3.851 1.00 93.88 84 CYS A O 1
ATOM 641 N N . GLN A 1 85 ? -13.978 4.966 4.651 1.00 95.88 85 GLN A N 1
ATOM 642 C CA . GLN A 1 85 ? -14.062 5.680 3.395 1.00 95.88 85 GLN A CA 1
ATOM 643 C C . GLN A 1 85 ? -12.641 6.072 2.991 1.00 95.88 85 GLN A C 1
ATOM 645 O O . GLN A 1 85 ? -11.951 6.809 3.698 1.00 95.88 85 GLN A O 1
ATOM 650 N N . LEU A 1 86 ? -12.210 5.550 1.851 1.00 97.12 86 LEU A N 1
ATOM 651 C CA . LEU A 1 86 ? -10.892 5.805 1.299 1.00 97.12 86 LEU A CA 1
ATOM 652 C C . LEU A 1 86 ? -11.020 6.813 0.159 1.00 97.12 86 LEU A C 1
ATOM 654 O O . LEU A 1 86 ? -11.813 6.626 -0.764 1.00 97.12 86 LEU A O 1
ATOM 658 N N . GLU A 1 87 ? -10.245 7.888 0.230 1.00 97.50 87 GLU A N 1
ATOM 659 C CA . GLU A 1 87 ? -10.171 8.916 -0.803 1.00 97.50 87 GLU A CA 1
ATOM 660 C C . GLU A 1 87 ? -8.741 8.981 -1.328 1.00 97.50 87 GLU A C 1
ATOM 662 O O . GLU A 1 87 ? -7.809 9.296 -0.588 1.00 97.50 87 GLU A O 1
ATOM 667 N N . LEU A 1 88 ? -8.566 8.693 -2.616 1.00 97.75 88 LEU A N 1
ATOM 668 C CA . LEU A 1 88 ? -7.265 8.751 -3.266 1.00 97.75 88 LEU A CA 1
ATOM 669 C C . LEU A 1 88 ? -7.121 10.057 -4.051 1.00 97.75 88 LEU A C 1
ATOM 671 O O . LEU A 1 88 ? -7.865 10.311 -4.999 1.00 97.75 88 LEU A O 1
ATOM 675 N N . LYS A 1 89 ? -6.130 10.865 -3.674 1.00 97.19 89 LYS A N 1
ATOM 676 C CA . LYS A 1 89 ? -5.663 12.039 -4.416 1.00 97.19 89 LYS A CA 1
ATOM 677 C C . LYS A 1 89 ? -4.162 11.904 -4.597 1.00 97.19 89 LYS A C 1
ATOM 679 O O . LYS A 1 89 ? -3.403 12.366 -3.753 1.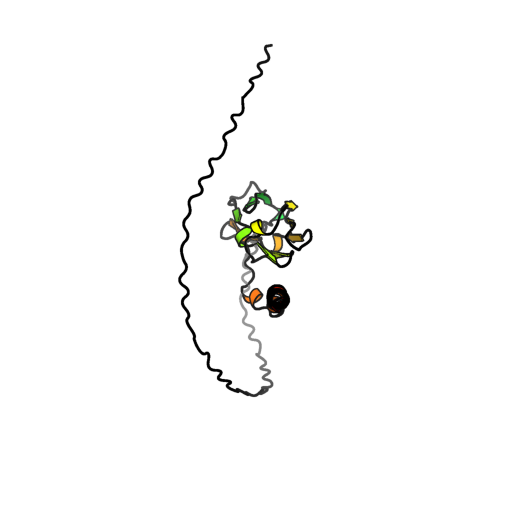00 97.19 89 LYS A O 1
ATOM 684 N N . MET A 1 90 ? -3.757 11.221 -5.665 1.00 93.94 90 MET A N 1
ATOM 685 C CA . MET A 1 90 ? -2.366 10.814 -5.874 1.00 93.94 90 MET A CA 1
ATOM 686 C C . MET A 1 90 ? -1.351 11.936 -5.583 1.00 93.94 90 MET A C 1
ATOM 688 O O . MET A 1 90 ? -1.552 13.055 -6.060 1.00 93.94 90 MET A O 1
ATOM 692 N N . PRO A 1 91 ? -0.268 11.641 -4.836 1.00 96.19 91 PRO A N 1
ATOM 693 C CA . PRO A 1 91 ? 0.082 10.346 -4.225 1.00 96.19 91 PRO A CA 1
ATOM 694 C C . PRO A 1 91 ? -0.544 10.111 -2.835 1.00 96.19 91 PRO A C 1
ATOM 696 O O . PRO A 1 91 ? -0.216 9.145 -2.157 1.00 96.19 91 PRO A O 1
ATOM 699 N N . ILE A 1 92 ? -1.445 10.979 -2.379 1.00 98.06 92 ILE A N 1
ATOM 700 C CA . ILE A 1 92 ? -1.965 10.978 -1.011 1.00 98.06 92 ILE A CA 1
ATOM 701 C C . ILE A 1 92 ? -3.232 10.118 -0.908 1.00 98.06 92 ILE A C 1
ATOM 703 O O . ILE A 1 92 ? -4.264 10.405 -1.523 1.00 98.06 92 ILE A O 1
ATOM 707 N N . LEU A 1 93 ? -3.177 9.087 -0.068 1.00 97.94 93 LEU A N 1
ATOM 708 C CA . LEU A 1 93 ? -4.324 8.300 0.369 1.00 97.94 93 LEU A CA 1
ATOM 709 C C . LEU A 1 93 ? -4.869 8.873 1.680 1.00 97.94 93 LEU A C 1
ATOM 711 O O . LEU A 1 93 ? -4.176 8.921 2.693 1.00 97.94 93 LEU A O 1
ATOM 715 N N . THR A 1 94 ? -6.128 9.294 1.671 1.00 97.88 94 THR A N 1
ATOM 716 C CA . THR A 1 94 ? -6.832 9.776 2.863 1.00 97.88 94 THR A CA 1
ATOM 717 C C . THR A 1 94 ? -7.787 8.698 3.364 1.00 97.88 94 THR A C 1
ATOM 719 O O . THR A 1 94 ? -8.650 8.234 2.620 1.00 97.88 94 THR A O 1
ATOM 722 N N . ILE A 1 95 ? -7.646 8.313 4.631 1.00 96.62 95 ILE A N 1
ATOM 723 C CA . ILE A 1 95 ? -8.424 7.251 5.276 1.00 96.62 95 ILE A CA 1
ATOM 724 C C . ILE A 1 95 ? -9.338 7.889 6.322 1.00 96.62 95 ILE A C 1
ATOM 726 O O . ILE A 1 95 ? -8.874 8.429 7.331 1.00 96.62 95 ILE A O 1
ATOM 730 N N . LYS A 1 96 ? -10.649 7.831 6.070 1.00 94.06 96 LYS A N 1
ATOM 731 C CA . LYS A 1 96 ? -11.700 8.354 6.950 1.00 94.06 96 LYS A CA 1
ATOM 732 C C . LYS A 1 96 ? -12.528 7.200 7.508 1.00 94.06 96 LYS A C 1
ATOM 734 O O . LYS A 1 96 ? -13.165 6.498 6.731 1.00 94.06 96 LYS A O 1
ATOM 739 N N . PRO A 1 97 ? -12.580 6.981 8.822 1.00 92.50 97 PRO A N 1
ATOM 740 C CA . PRO A 1 97 ? -13.461 5.962 9.392 1.00 92.50 97 PRO A CA 1
ATOM 741 C C . PRO A 1 97 ? -14.933 6.285 9.114 1.00 92.50 97 PRO A C 1
ATOM 743 O O . PRO A 1 97 ? -15.347 7.434 9.258 1.00 92.50 97 PRO A O 1
ATOM 746 N N . LYS A 1 98 ? -15.737 5.285 8.722 1.00 91.75 98 LYS A N 1
ATOM 747 C CA . LYS A 1 98 ? -17.185 5.480 8.496 1.00 91.75 98 LYS A CA 1
ATOM 748 C C . LYS A 1 98 ? -17.965 5.612 9.806 1.00 91.75 98 LYS A C 1
ATOM 750 O O . LYS A 1 98 ? -19.060 6.166 9.816 1.00 91.75 98 LYS A O 1
ATOM 755 N N . SER A 1 99 ? -17.428 5.074 10.902 1.00 83.19 99 SER A N 1
ATOM 756 C CA . SER A 1 99 ? -18.100 5.060 12.201 1.00 83.19 99 SER A CA 1
ATOM 757 C C . SER A 1 99 ? -18.057 6.437 12.864 1.00 83.19 99 SER A C 1
ATOM 759 O O . SER A 1 99 ? -16.985 6.952 13.174 1.00 83.19 99 SER A O 1
ATOM 761 N N . SER A 1 100 ? -19.233 7.012 13.121 1.00 63.75 100 SER A N 1
ATOM 762 C CA . SER A 1 100 ? -19.406 8.333 13.740 1.00 63.75 100 SER A CA 1
ATOM 763 C C . SER A 1 100 ? -19.236 8.340 15.265 1.00 63.75 100 SER A C 1
ATOM 765 O O . SER A 1 100 ? -19.322 9.398 15.881 1.00 63.75 100 SER A O 1
ATOM 767 N N . GLY A 1 101 ? -19.062 7.170 15.891 1.00 71.56 101 GLY A N 1
ATOM 768 C CA . GLY A 1 101 ? -19.162 7.020 17.347 1.00 71.56 101 GLY A CA 1
ATOM 769 C C . GLY A 1 101 ? -17.846 7.124 18.116 1.00 71.56 101 GLY A C 1
ATOM 770 O O . GLY A 1 101 ? -17.867 7.377 19.317 1.00 71.56 101 GLY A O 1
ATOM 771 N N . ALA A 1 102 ? -16.700 6.936 17.460 1.00 71.81 102 ALA A N 1
ATOM 772 C CA . ALA A 1 102 ? -15.403 6.951 18.129 1.00 71.81 102 ALA A CA 1
ATOM 773 C C . ALA A 1 102 ? -14.489 8.038 17.557 1.00 71.81 102 ALA A C 1
ATOM 775 O O . ALA A 1 102 ? -14.477 8.311 16.359 1.00 71.81 102 ALA A O 1
ATOM 776 N N . GLN A 1 103 ? -13.734 8.679 18.454 1.00 80.31 103 GLN A N 1
ATOM 777 C CA . GLN A 1 103 ? -12.724 9.677 18.110 1.00 80.31 103 GLN A CA 1
ATOM 778 C C . GLN A 1 103 ? -11.561 8.989 17.393 1.00 80.31 103 GLN A C 1
ATOM 780 O O . GLN A 1 103 ? -10.600 8.543 18.026 1.00 80.31 103 GLN A O 1
ATOM 785 N N . PHE A 1 104 ? -11.673 8.872 16.077 1.00 85.06 104 PHE A N 1
ATOM 786 C CA . PHE A 1 104 ? -10.582 8.433 15.226 1.00 85.06 104 PHE A CA 1
ATOM 787 C C . PHE A 1 104 ? -9.927 9.626 14.556 1.00 85.06 104 PHE A C 1
ATOM 789 O O . PHE A 1 104 ? -10.599 10.559 14.112 1.00 85.06 104 PHE A O 1
ATOM 796 N N . ASN A 1 105 ? -8.606 9.562 14.448 1.00 88.75 105 ASN A N 1
ATOM 797 C CA . ASN A 1 105 ? -7.859 10.579 13.740 1.00 88.75 105 ASN A CA 1
ATOM 798 C C . ASN A 1 105 ? -7.938 10.313 12.237 1.00 88.75 105 ASN A C 1
ATOM 800 O O . ASN A 1 105 ? -7.718 9.191 11.770 1.00 88.75 105 ASN A O 1
ATOM 804 N N . LEU A 1 106 ? -8.218 11.372 11.476 1.00 92.75 106 LEU A N 1
ATOM 805 C CA . LEU A 1 106 ? -8.023 11.369 10.034 1.00 92.75 106 LEU A CA 1
ATOM 806 C C . LEU A 1 106 ? -6.573 10.976 9.748 1.00 92.75 106 LEU A C 1
ATOM 808 O O . LEU A 1 106 ? -5.651 11.605 10.266 1.00 92.75 106 LEU A O 1
ATOM 812 N N . THR A 1 107 ? -6.378 9.947 8.931 1.00 96.00 107 THR A N 1
ATOM 813 C CA . THR A 1 107 ? -5.037 9.496 8.560 1.00 96.00 107 THR A CA 1
ATOM 814 C C . THR A 1 107 ? -4.795 9.813 7.094 1.00 96.00 107 THR A C 1
ATOM 816 O O . THR A 1 107 ? -5.603 9.463 6.235 1.00 96.00 107 THR A O 1
ATOM 819 N N . THR A 1 108 ? -3.678 10.472 6.806 1.00 97.50 108 THR A N 1
ATOM 820 C CA . THR A 1 108 ? -3.182 10.674 5.444 1.00 97.50 108 THR A CA 1
ATOM 821 C C . THR A 1 108 ? -1.892 9.892 5.273 1.00 97.50 108 THR A C 1
ATOM 823 O O . THR A 1 108 ? -0.982 10.031 6.088 1.00 97.50 108 THR A O 1
ATOM 826 N N . LEU A 1 109 ? -1.811 9.098 4.214 1.00 97.19 109 LEU A N 1
ATOM 827 C CA . LEU A 1 109 ? -0.648 8.294 3.869 1.00 97.19 109 LEU A CA 1
ATOM 828 C C . LEU A 1 109 ? -0.138 8.723 2.495 1.00 97.19 109 LEU A C 1
ATOM 830 O O . LEU A 1 109 ? -0.912 8.784 1.541 1.00 97.19 109 LEU A O 1
ATOM 834 N N . ASN A 1 110 ? 1.153 9.021 2.387 1.00 97.62 110 ASN A N 1
ATOM 835 C CA . ASN A 1 110 ? 1.777 9.279 1.098 1.00 97.62 110 ASN A CA 1
ATOM 836 C C . ASN A 1 110 ? 2.195 7.948 0.463 1.00 97.62 110 ASN A C 1
ATOM 838 O O . ASN A 1 110 ? 3.092 7.271 0.955 1.00 97.62 110 ASN A O 1
ATOM 842 N N . LEU A 1 111 ? 1.535 7.561 -0.625 1.00 97.06 111 LEU A N 1
ATOM 843 C CA . LEU A 1 111 ? 1.811 6.303 -1.309 1.00 97.06 111 LEU A CA 1
ATOM 844 C C . LEU A 1 111 ? 3.172 6.300 -2.011 1.00 97.06 111 LEU A C 1
ATOM 846 O O . LEU A 1 111 ? 3.733 5.228 -2.190 1.00 97.06 111 LEU A O 1
ATOM 850 N N . ASP A 1 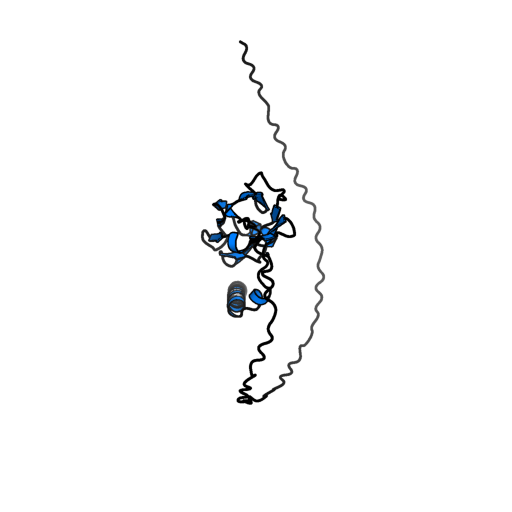112 ? 3.745 7.457 -2.350 1.00 97.06 112 ASP A N 1
ATOM 851 C CA . ASP A 1 112 ? 5.091 7.514 -2.942 1.00 97.06 112 ASP A CA 1
ATOM 852 C C . ASP A 1 112 ? 6.200 7.073 -1.983 1.00 97.06 112 ASP A C 1
ATOM 854 O O . ASP A 1 112 ? 7.289 6.747 -2.449 1.00 97.06 112 ASP A O 1
ATOM 858 N N . ASP A 1 113 ? 5.933 7.037 -0.677 1.00 96.75 113 ASP A N 1
ATOM 859 C CA . ASP A 1 113 ? 6.901 6.594 0.332 1.00 96.75 113 ASP A CA 1
ATOM 860 C C . ASP A 1 113 ? 6.846 5.073 0.570 1.00 96.75 113 ASP A C 1
ATOM 862 O O . ASP A 1 113 ? 7.719 4.516 1.239 1.00 96.75 113 ASP A O 1
ATOM 866 N N . HIS A 1 114 ? 5.817 4.404 0.037 1.00 96.31 114 HIS A N 1
ATOM 867 C CA . HIS A 1 114 ? 5.512 2.999 0.326 1.00 96.31 114 HIS A CA 1
ATOM 868 C C . HIS A 1 114 ? 5.244 2.139 -0.912 1.00 96.31 114 HIS A C 1
ATOM 870 O O . HIS A 1 114 ? 5.242 0.916 -0.802 1.00 96.31 114 HIS A O 1
ATOM 876 N N . LEU A 1 115 ? 4.998 2.741 -2.075 1.00 95.75 115 LEU A N 1
ATOM 877 C CA . LEU A 1 115 ? 4.744 2.048 -3.329 1.00 95.75 115 LEU A CA 1
ATOM 878 C C . LEU A 1 115 ? 5.705 2.504 -4.420 1.00 95.75 115 LEU A C 1
ATOM 880 O O . LEU A 1 115 ? 5.995 3.693 -4.578 1.00 95.75 115 LEU A O 1
ATOM 884 N N . GLY A 1 116 ? 6.117 1.544 -5.241 1.00 95.00 116 GLY A N 1
ATOM 885 C CA . GLY A 1 116 ? 6.847 1.797 -6.475 1.00 95.00 116 GLY A CA 1
ATOM 886 C C . GLY A 1 116 ? 6.532 0.765 -7.552 1.00 95.00 116 GLY A C 1
ATOM 887 O O . GLY A 1 116 ? 5.804 -0.201 -7.322 1.00 95.00 116 GLY A O 1
ATOM 888 N N . ASN A 1 117 ? 7.072 1.017 -8.740 1.00 95.12 117 ASN A N 1
ATOM 889 C CA . ASN A 1 117 ? 6.969 0.140 -9.900 1.00 95.12 117 ASN A CA 1
ATOM 890 C C . ASN A 1 117 ? 8.241 -0.709 -10.025 1.00 95.12 117 ASN A C 1
ATOM 892 O O . ASN A 1 117 ? 9.337 -0.148 -10.133 1.00 95.12 117 ASN A O 1
ATOM 896 N N . VAL A 1 118 ? 8.096 -2.032 -10.061 1.00 92.62 118 VAL A N 1
ATOM 897 C CA . VAL A 1 118 ? 9.186 -2.977 -10.329 1.00 92.62 118 VAL A CA 1
ATOM 898 C C . VAL A 1 118 ? 8.818 -3.794 -11.559 1.00 92.62 118 VAL A C 1
ATOM 900 O O . VAL A 1 118 ? 7.942 -4.643 -11.506 1.00 92.62 118 VAL A O 1
ATOM 903 N N . ASP A 1 119 ? 9.477 -3.508 -12.681 1.00 90.19 119 ASP A N 1
ATOM 904 C CA . ASP A 1 119 ? 9.260 -4.183 -13.973 1.00 90.19 119 ASP A CA 1
ATOM 905 C C . ASP A 1 119 ? 7.796 -4.211 -14.462 1.00 90.19 119 ASP A C 1
ATOM 907 O O . ASP A 1 119 ? 7.353 -5.143 -15.124 1.00 90.19 119 ASP A O 1
ATOM 911 N N . GLY A 1 120 ? 7.034 -3.162 -14.151 1.00 93.06 120 GLY A N 1
ATOM 912 C CA . GLY A 1 120 ? 5.617 -3.061 -14.491 1.00 93.06 120 GLY A CA 1
ATOM 913 C C . GLY A 1 120 ? 4.673 -3.503 -13.378 1.00 93.06 120 GLY A C 1
ATOM 914 O O . GLY A 1 120 ? 3.475 -3.247 -13.493 1.00 93.06 120 GLY A O 1
ATOM 915 N N . GLU A 1 121 ? 5.190 -4.104 -12.306 1.00 93.50 121 GLU A N 1
ATOM 916 C CA . GLU A 1 121 ? 4.414 -4.567 -11.161 1.00 93.50 121 GLU A CA 1
ATOM 917 C C . GLU A 1 121 ? 4.348 -3.524 -10.044 1.00 93.50 121 GLU A C 1
ATOM 919 O O . GLU A 1 121 ? 5.314 -2.816 -9.741 1.00 93.50 121 GLU A O 1
ATOM 924 N N . LEU A 1 122 ? 3.179 -3.432 -9.409 1.00 94.50 122 LEU A N 1
ATOM 925 C CA . LEU A 1 122 ? 2.955 -2.550 -8.274 1.00 94.50 122 LEU A CA 1
ATOM 926 C C . LEU A 1 122 ? 3.426 -3.236 -6.987 1.00 94.50 122 LEU A C 1
ATOM 928 O O . LEU A 1 122 ? 2.783 -4.175 -6.523 1.00 94.50 122 LEU A O 1
ATOM 932 N N . VAL A 1 123 ? 4.518 -2.750 -6.391 1.00 93.44 123 VAL A N 1
ATOM 933 C CA . VAL A 1 123 ? 5.162 -3.424 -5.252 1.00 93.44 123 VAL A CA 1
ATOM 934 C C . VAL A 1 123 ? 5.215 -2.525 -4.016 1.00 93.44 123 VAL A C 1
ATOM 936 O O . VAL A 1 123 ? 5.614 -1.358 -4.082 1.00 93.44 123 VAL A O 1
ATOM 939 N N . TRP A 1 124 ? 4.828 -3.089 -2.868 1.00 94.81 124 TRP A N 1
ATOM 940 C CA . TRP A 1 124 ? 4.909 -2.437 -1.559 1.00 94.81 124 TRP A CA 1
ATOM 941 C C . TRP A 1 124 ? 6.339 -2.416 -1.003 1.00 94.81 124 TRP A C 1
ATOM 943 O O . TRP A 1 124 ? 7.122 -3.337 -1.215 1.00 94.81 124 TRP A O 1
ATOM 953 N N . GLY A 1 125 ? 6.680 -1.358 -0.269 1.00 93.25 125 GLY A N 1
ATOM 954 C CA . GLY A 1 125 ? 8.021 -1.103 0.266 1.00 93.25 125 GLY A CA 1
ATOM 955 C C . GLY A 1 125 ? 8.968 -0.385 -0.702 1.00 93.25 125 GLY A C 1
ATOM 956 O O . GLY A 1 125 ? 10.113 -0.120 -0.341 1.00 93.25 125 GLY A O 1
ATOM 957 N N . TYR A 1 126 ? 8.504 -0.049 -1.905 1.00 93.12 126 TYR A N 1
ATOM 958 C CA . TYR A 1 126 ? 9.240 0.768 -2.871 1.00 93.12 126 TYR A CA 1
ATOM 959 C C . TYR A 1 126 ? 8.795 2.233 -2.818 1.00 93.12 126 TY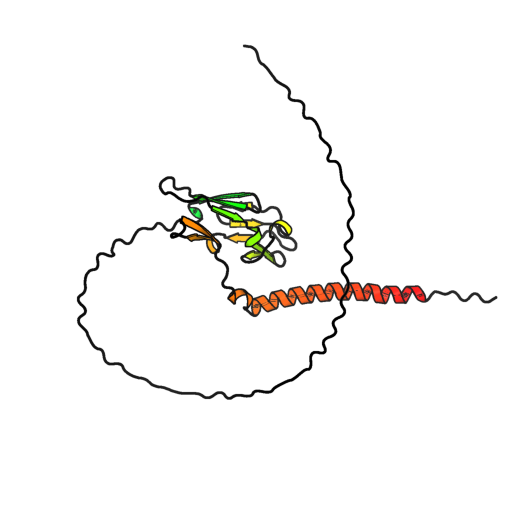R A C 1
ATOM 961 O O . TYR A 1 126 ? 7.967 2.605 -1.993 1.00 93.12 126 TYR A O 1
ATOM 969 N N . GLN A 1 127 ? 9.374 3.083 -3.668 1.00 95.06 127 GLN A N 1
ATOM 970 C CA . GLN A 1 127 ? 9.078 4.514 -3.682 1.00 95.06 127 GLN A CA 1
ATOM 971 C C . GLN A 1 127 ? 8.761 5.028 -5.088 1.00 95.06 127 GLN A C 1
ATOM 973 O O . GLN A 1 127 ? 9.179 4.441 -6.090 1.00 95.06 127 GLN A O 1
ATOM 978 N N . LYS A 1 128 ? 8.109 6.196 -5.142 1.00 95.19 128 LYS A N 1
ATOM 979 C CA . LYS A 1 128 ? 7.853 6.997 -6.355 1.00 95.19 128 LYS A CA 1
ATOM 980 C C . LYS A 1 128 ? 6.939 6.320 -7.386 1.00 95.19 128 LYS A C 1
ATOM 982 O O . LYS A 1 128 ? 7.189 6.387 -8.595 1.00 95.19 128 LYS A O 1
ATOM 987 N N . ILE A 1 129 ? 5.843 5.714 -6.935 1.00 95.88 129 ILE A N 1
ATOM 988 C CA . ILE A 1 129 ? 4.779 5.218 -7.821 1.00 95.88 129 ILE A CA 1
ATOM 989 C C . ILE A 1 129 ? 4.229 6.321 -8.749 1.00 95.88 129 ILE A C 1
ATOM 991 O O . ILE A 1 129 ? 3.959 6.057 -9.920 1.00 95.88 129 ILE A O 1
ATOM 995 N N . SER A 1 130 ? 4.118 7.569 -8.283 1.00 96.50 130 SER A N 1
ATOM 996 C CA . SER A 1 130 ? 3.588 8.691 -9.072 1.00 96.50 130 SER A CA 1
ATOM 997 C C . SER A 1 130 ? 4.424 9.022 -10.312 1.00 96.50 130 SER A C 1
ATOM 999 O O . SER A 1 130 ? 3.891 9.543 -11.290 1.00 96.50 130 SER A O 1
ATOM 1001 N N . ALA A 1 131 ? 5.719 8.694 -10.291 1.00 96.38 131 ALA A N 1
ATOM 1002 C CA . ALA A 1 131 ? 6.624 8.922 -11.410 1.00 96.38 131 ALA A CA 1
ATOM 1003 C C . ALA A 1 131 ? 6.493 7.853 -12.505 1.00 96.38 131 ALA A C 1
ATOM 1005 O O . ALA A 1 131 ? 6.786 8.131 -13.663 1.00 96.38 131 ALA A O 1
ATOM 1006 N N . SER A 1 132 ? 6.076 6.640 -12.139 1.00 95.94 132 SER A N 1
ATOM 1007 C CA . SER A 1 132 ? 6.189 5.442 -12.982 1.00 95.94 132 SER A CA 1
ATOM 1008 C C . SER A 1 132 ? 4.850 4.783 -13.320 1.00 95.94 132 SER A C 1
ATOM 1010 O O . SER A 1 132 ? 4.797 3.939 -14.215 1.00 95.94 132 SER A O 1
ATOM 1012 N N . CYS A 1 133 ? 3.759 5.168 -12.653 1.00 96.69 133 CYS A N 1
ATOM 1013 C CA . CYS A 1 133 ? 2.423 4.638 -12.901 1.00 96.69 133 CYS A CA 1
ATOM 1014 C C . CYS A 1 133 ? 1.400 5.746 -13.181 1.00 96.69 133 CYS A C 1
ATOM 1016 O O . CYS A 1 133 ? 1.436 6.842 -12.625 1.00 96.69 133 CYS A O 1
ATOM 1018 N N . LYS A 1 134 ? 0.444 5.435 -14.059 1.00 96.31 134 LYS A N 1
ATOM 1019 C CA . LYS A 1 134 ? -0.653 6.303 -14.506 1.00 96.31 134 LYS A CA 1
ATOM 1020 C C . LYS A 1 134 ? -1.997 5.631 -14.230 1.00 96.31 134 LYS A C 1
ATOM 1022 O O . LYS A 1 134 ? -2.071 4.429 -13.980 1.00 96.31 134 LYS A O 1
ATOM 1027 N N . ASN A 1 135 ? -3.081 6.407 -14.308 1.00 96.25 135 ASN A N 1
ATOM 1028 C CA . ASN A 1 135 ? -4.455 5.922 -14.110 1.00 96.25 135 ASN A CA 1
ATOM 1029 C C . ASN A 1 135 ? -4.654 5.176 -12.779 1.00 96.25 135 ASN A C 1
ATOM 1031 O O . ASN A 1 135 ? -5.354 4.164 -12.730 1.00 96.25 135 ASN A O 1
ATOM 1035 N N . VAL A 1 136 ? -4.024 5.667 -11.709 1.00 96.75 136 VAL A N 1
ATOM 1036 C CA . VAL A 1 136 ? -4.167 5.076 -10.378 1.00 96.75 136 VAL A CA 1
ATOM 1037 C C . VAL A 1 136 ? -5.580 5.345 -9.869 1.00 96.75 136 VAL A C 1
ATOM 1039 O O . VAL A 1 136 ? -6.008 6.492 -9.741 1.00 96.75 136 VAL A O 1
ATOM 1042 N N . THR A 1 137 ? -6.318 4.275 -9.610 1.00 97.38 137 THR A N 1
ATOM 1043 C CA . THR A 1 137 ? -7.708 4.301 -9.159 1.00 97.38 137 THR A CA 1
ATOM 1044 C C . THR A 1 137 ? -7.878 3.367 -7.976 1.00 97.38 137 THR A C 1
ATOM 1046 O O . THR A 1 137 ? -7.203 2.346 -7.873 1.00 97.38 137 THR A O 1
ATOM 1049 N N . LEU A 1 138 ? -8.790 3.711 -7.074 1.00 97.56 138 LEU A N 1
ATOM 1050 C CA . LEU A 1 138 ? -9.085 2.901 -5.903 1.00 97.56 138 LEU A CA 1
ATOM 1051 C C . LEU A 1 138 ? -10.458 2.240 -6.061 1.00 97.56 138 LEU A C 1
ATOM 1053 O O . LEU A 1 138 ? -11.453 2.922 -6.313 1.00 97.56 138 LEU A O 1
ATOM 1057 N N . LYS A 1 139 ? -10.514 0.914 -5.918 1.00 96.81 139 LYS A N 1
ATOM 1058 C CA . LYS A 1 139 ? -11.735 0.100 -5.968 1.00 96.81 139 LYS A CA 1
ATOM 1059 C C . LYS A 1 139 ? -11.939 -0.595 -4.623 1.00 96.81 139 LYS A C 1
ATOM 1061 O O . LYS A 1 139 ? -11.509 -1.727 -4.424 1.00 96.81 139 LYS A O 1
ATOM 1066 N N . GLY A 1 140 ? -12.589 0.091 -3.685 1.00 95.94 140 GLY A N 1
ATOM 1067 C CA . GLY A 1 140 ? -12.664 -0.388 -2.302 1.00 95.94 140 GLY A CA 1
ATOM 1068 C C . GLY A 1 140 ? -11.284 -0.306 -1.653 1.00 95.94 140 GLY A C 1
ATOM 1069 O O . GLY A 1 140 ? -10.725 0.783 -1.590 1.00 95.94 140 GLY A O 1
ATOM 1070 N N . THR A 1 141 ? -10.733 -1.434 -1.209 1.00 96.94 141 THR A N 1
ATOM 1071 C CA . THR A 1 141 ? -9.358 -1.536 -0.681 1.00 96.94 141 THR A CA 1
ATOM 1072 C C . THR A 1 141 ? -8.323 -1.870 -1.757 1.00 96.94 141 THR A C 1
ATOM 1074 O O . THR A 1 141 ? -7.125 -1.783 -1.499 1.00 96.94 141 THR A O 1
ATOM 1077 N N . LEU A 1 142 ? -8.769 -2.215 -2.971 1.00 97.44 142 LEU A N 1
ATOM 1078 C CA . LEU A 1 142 ? -7.903 -2.604 -4.076 1.00 97.44 142 LEU A CA 1
ATOM 1079 C C . LEU A 1 142 ? -7.418 -1.367 -4.838 1.00 97.44 142 LEU A C 1
ATOM 1081 O O . LEU A 1 142 ? -8.210 -0.646 -5.456 1.00 97.44 142 LEU A O 1
ATOM 1085 N N . LEU A 1 143 ? -6.113 -1.131 -4.820 1.00 97.38 143 LEU A N 1
ATOM 1086 C CA . LEU A 1 143 ? -5.454 -0.097 -5.603 1.00 97.38 143 LEU A CA 1
ATOM 1087 C C . LEU A 1 1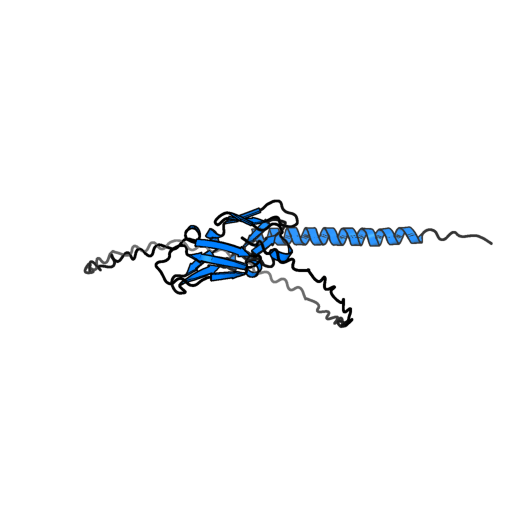43 ? -5.145 -0.649 -6.992 1.00 97.38 143 LEU A C 1
ATOM 1089 O O . LEU A 1 143 ? -4.446 -1.644 -7.109 1.00 97.38 143 LEU A O 1
ATOM 1093 N N . VAL A 1 144 ? -5.659 -0.015 -8.042 1.00 97.44 144 VAL A N 1
ATOM 1094 C CA . VAL A 1 144 ? -5.438 -0.426 -9.433 1.00 97.44 144 VAL A CA 1
ATOM 1095 C C . VAL A 1 144 ? -4.669 0.667 -10.157 1.00 97.44 144 VAL A C 1
ATOM 1097 O O . VAL A 1 144 ? -5.114 1.815 -10.184 1.00 97.44 144 VAL A O 1
ATOM 1100 N N . ALA A 1 145 ? -3.547 0.318 -10.777 1.00 97.00 145 ALA A N 1
ATOM 1101 C CA . ALA A 1 145 ? -2.688 1.249 -11.500 1.00 97.00 145 ALA A CA 1
ATOM 1102 C C . ALA A 1 145 ? -2.243 0.666 -12.847 1.00 97.00 145 ALA A C 1
ATOM 1104 O O . ALA A 1 145 ? -2.266 -0.542 -13.064 1.00 97.00 145 ALA A O 1
ATOM 1105 N N . SER A 1 146 ? -1.848 1.537 -13.774 1.00 96.56 146 SER A N 1
ATOM 1106 C CA . SER A 1 146 ? -1.207 1.148 -15.031 1.00 96.56 146 SER A CA 1
ATOM 1107 C C . SER A 1 146 ? 0.228 1.653 -15.003 1.00 96.56 146 SER A C 1
ATOM 1109 O O . SER A 1 146 ? 0.454 2.859 -15.104 1.00 96.56 146 SER A O 1
ATOM 1111 N N . CYS A 1 147 ? 1.185 0.752 -14.836 1.00 95.38 147 CYS A N 1
ATOM 1112 C CA . CYS A 1 147 ? 2.590 1.102 -14.665 1.00 95.38 147 CYS A CA 1
ATOM 1113 C C . CYS A 1 147 ? 3.373 0.998 -15.979 1.00 95.38 147 CYS A C 1
ATOM 1115 O O . CYS A 1 147 ? 2.978 0.289 -16.905 1.00 95.38 147 CYS A O 1
ATOM 1117 N N . GLU A 1 148 ? 4.471 1.745 -16.098 1.00 92.12 148 GLU A N 1
ATOM 1118 C CA . GLU A 1 148 ? 5.376 1.619 -17.242 1.00 92.12 148 GLU A CA 1
ATOM 1119 C C . GLU A 1 148 ? 5.936 0.194 -17.314 1.00 92.12 148 GLU A C 1
ATOM 1121 O O . GLU A 1 148 ? 6.384 -0.332 -16.299 1.00 92.12 148 GLU A O 1
ATOM 1126 N N . ARG A 1 149 ? 5.924 -0.401 -18.517 1.00 88.31 149 ARG A N 1
ATOM 1127 C CA . ARG A 1 149 ? 6.340 -1.787 -18.835 1.00 88.31 149 ARG A CA 1
ATOM 1128 C C . ARG A 1 149 ? 5.385 -2.905 -18.396 1.00 88.31 149 ARG A C 1
ATOM 1130 O O . ARG A 1 149 ? 5.544 -4.020 -18.880 1.00 88.31 149 ARG A O 1
ATOM 1137 N N . GLY A 1 150 ? 4.371 -2.602 -17.588 1.00 84.88 150 GLY A N 1
ATOM 1138 C CA . GLY A 1 150 ? 3.383 -3.571 -17.109 1.00 84.88 150 GLY A CA 1
ATOM 1139 C C . GLY A 1 150 ? 2.000 -3.420 -17.736 1.00 84.88 150 GLY A C 1
ATOM 1140 O O . GLY A 1 150 ? 1.702 -2.453 -18.444 1.00 84.88 150 GLY A O 1
ATOM 1141 N N . ASN A 1 151 ? 1.131 -4.386 -17.438 1.00 84.00 151 ASN A N 1
ATOM 1142 C CA . ASN A 1 151 ? -0.302 -4.268 -17.686 1.00 84.00 151 ASN A CA 1
ATOM 1143 C C . ASN A 1 151 ? -0.983 -3.525 -16.518 1.00 84.00 151 ASN A C 1
ATOM 1145 O O . ASN A 1 151 ? -0.350 -2.806 -15.744 1.00 84.00 151 ASN A O 1
ATOM 1149 N N . LYS A 1 152 ? -2.315 -3.611 -16.437 1.00 85.00 152 LYS A N 1
ATOM 1150 C CA . LYS A 1 152 ? -3.063 -3.103 -15.284 1.00 85.00 152 LYS A CA 1
ATOM 1151 C C . LYS A 1 152 ? -2.816 -4.019 -14.097 1.00 85.00 152 LYS A C 1
ATOM 1153 O O . LYS A 1 152 ? -3.313 -5.141 -14.100 1.00 85.00 152 LYS A O 1
ATOM 1158 N N . GLU A 1 153 ? -2.146 -3.486 -13.091 1.00 93.31 153 GLU A N 1
ATOM 1159 C CA . GLU A 1 153 ? -1.830 -4.200 -11.864 1.00 93.31 153 GLU A CA 1
ATOM 1160 C C . GLU A 1 153 ? -2.723 -3.738 -10.723 1.00 93.31 153 GLU A C 1
ATOM 1162 O O . GLU A 1 153 ? -3.204 -2.596 -10.692 1.00 93.31 153 GLU A O 1
ATOM 1167 N N . SER A 1 154 ? -2.975 -4.654 -9.791 1.00 95.81 154 SER A N 1
ATOM 1168 C CA . SER A 1 154 ? -3.819 -4.401 -8.633 1.00 95.81 154 SER A CA 1
ATOM 1169 C C . SER A 1 154 ? -3.177 -4.897 -7.348 1.00 95.81 154 SER A C 1
ATOM 1171 O O . SER A 1 154 ? -2.716 -6.031 -7.302 1.00 95.81 154 SER A O 1
ATOM 1173 N N . LEU A 1 155 ? -3.216 -4.074 -6.305 1.00 95.94 155 LEU A N 1
ATOM 1174 C CA . LEU A 1 155 ? -2.656 -4.369 -4.991 1.00 95.94 155 LEU A CA 1
ATOM 1175 C C . LEU A 1 155 ? -3.715 -4.141 -3.910 1.00 95.94 155 LEU A C 1
ATOM 1177 O O . LEU A 1 155 ? -4.327 -3.070 -3.866 1.00 95.94 155 LEU A O 1
ATOM 1181 N N . ASP A 1 156 ? -3.949 -5.123 -3.040 1.00 96.62 156 ASP A N 1
ATOM 1182 C CA . ASP A 1 156 ? -4.868 -4.957 -1.909 1.00 96.62 156 ASP A CA 1
ATOM 1183 C C . ASP A 1 156 ? -4.160 -4.249 -0.752 1.00 96.62 156 ASP A C 1
ATOM 1185 O O . ASP A 1 156 ? -3.205 -4.755 -0.168 1.00 96.62 156 ASP A O 1
ATOM 1189 N N . LEU A 1 157 ? -4.643 -3.060 -0.397 1.00 96.62 157 LEU A N 1
ATOM 1190 C CA . LEU A 1 157 ? -4.063 -2.251 0.673 1.00 96.62 157 LEU A CA 1
ATOM 1191 C C . LEU A 1 157 ? -4.323 -2.832 2.070 1.00 96.62 157 LEU A C 1
ATOM 1193 O O . LEU A 1 157 ? -3.665 -2.428 3.028 1.00 96.62 157 LEU A O 1
ATOM 1197 N N . THR A 1 158 ? -5.268 -3.767 2.202 1.00 95.56 158 THR A N 1
ATOM 1198 C CA . THR A 1 158 ? -5.621 -4.394 3.487 1.00 95.56 158 THR A CA 1
ATOM 1199 C C . THR A 1 158 ? -4.464 -5.197 4.078 1.00 95.56 158 THR A C 1
ATOM 1201 O O . THR A 1 158 ? -4.340 -5.286 5.297 1.00 95.56 158 THR A O 1
ATOM 1204 N N . GLU A 1 159 ? -3.595 -5.749 3.229 1.00 93.62 159 GLU A N 1
ATOM 1205 C CA . GLU A 1 159 ? -2.428 -6.526 3.663 1.00 93.62 159 GLU A CA 1
ATOM 1206 C C . GLU A 1 159 ? -1.313 -5.645 4.236 1.00 93.62 159 GLU A C 1
ATOM 1208 O O . GLU A 1 159 ? -0.510 -6.099 5.050 1.00 93.62 159 GLU A O 1
ATOM 1213 N N . TYR A 1 160 ? -1.283 -4.372 3.841 1.00 95.56 160 TYR A N 1
ATOM 1214 C CA . TYR A 1 160 ? -0.157 -3.483 4.109 1.00 95.56 160 TYR A CA 1
ATOM 1215 C C . TYR A 1 160 ? -0.490 -2.297 5.007 1.00 95.56 160 TYR A C 1
ATOM 1217 O O . TYR A 1 160 ? 0.414 -1.613 5.482 1.00 95.56 160 TYR A O 1
ATOM 1225 N N . ILE A 1 161 ? -1.769 -2.022 5.249 1.00 95.81 161 ILE A N 1
ATOM 1226 C CA . ILE A 1 161 ? -2.211 -0.927 6.109 1.00 95.81 161 ILE A CA 1
ATOM 1227 C C . ILE A 1 161 ? -2.992 -1.514 7.276 1.00 95.81 161 ILE A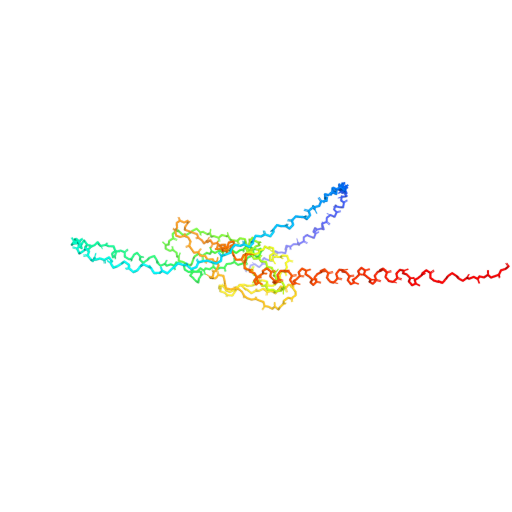 C 1
ATOM 1229 O O . ILE A 1 161 ? -4.042 -2.130 7.097 1.00 95.81 161 ILE A O 1
ATOM 1233 N N . THR A 1 162 ? -2.507 -1.273 8.491 1.00 94.56 162 THR A N 1
ATOM 1234 C CA . THR A 1 162 ? -3.139 -1.754 9.722 1.00 94.56 162 THR A CA 1
ATOM 1235 C C . THR A 1 162 ? -3.588 -0.607 10.611 1.00 94.56 162 THR A C 1
ATOM 1237 O O . THR A 1 162 ? -3.097 0.517 10.516 1.00 94.56 162 THR A O 1
ATOM 1240 N N . TYR A 1 163 ? -4.553 -0.879 11.483 1.00 92.94 163 TYR A N 1
ATOM 1241 C CA . TYR A 1 163 ? -5.016 0.087 12.466 1.00 92.94 163 TYR A CA 1
ATOM 1242 C C . TYR A 1 163 ? -4.215 -0.032 13.766 1.00 92.94 163 TYR A C 1
ATOM 1244 O O . TYR A 1 163 ? -4.254 -1.052 14.461 1.00 92.94 163 TYR A O 1
ATOM 1252 N N . SER A 1 164 ? -3.552 1.058 14.146 1.00 91.81 164 SER A N 1
ATOM 1253 C CA . SER A 1 164 ? -2.789 1.155 15.383 1.00 91.81 164 SER A CA 1
ATOM 1254 C C . SER A 1 164 ? -3.682 1.642 16.519 1.00 91.81 164 SER A C 1
ATOM 1256 O O . SER A 1 164 ? -3.977 2.832 16.652 1.00 91.81 164 SER A O 1
ATOM 1258 N N . SER A 1 165 ? -4.127 0.727 17.382 1.00 88.12 165 SER A N 1
ATOM 1259 C CA . SER A 1 165 ? -5.025 1.082 18.493 1.00 88.12 165 SER A CA 1
ATOM 1260 C C . SER A 1 165 ? -4.399 2.018 19.538 1.00 88.12 165 SER A C 1
ATOM 1262 O O . SER A 1 165 ? -5.126 2.738 20.224 1.00 88.12 165 SER A O 1
ATOM 1264 N N . SER A 1 166 ? -3.068 2.028 19.644 1.00 89.50 166 SER A N 1
ATOM 1265 C CA . SER A 1 166 ? -2.308 2.911 20.535 1.00 89.50 166 SER A CA 1
ATOM 1266 C C . SER A 1 166 ? -2.318 4.357 20.037 1.00 89.50 166 SER A C 1
ATOM 1268 O O . SER A 1 166 ? -2.508 5.277 20.828 1.00 89.50 166 SER A O 1
ATOM 1270 N N . ARG A 1 167 ? -2.172 4.553 18.722 1.00 88.94 167 ARG A N 1
ATOM 1271 C CA . ARG A 1 167 ? -2.129 5.873 18.069 1.00 88.94 167 ARG A CA 1
ATOM 1272 C C . ARG A 1 167 ? -3.485 6.340 17.538 1.00 88.94 167 ARG A C 1
ATOM 1274 O O . ARG A 1 167 ? -3.637 7.503 17.174 1.00 88.94 167 ARG A O 1
ATOM 1281 N N . ARG A 1 168 ? -4.476 5.442 17.521 1.00 90.12 168 ARG A N 1
ATOM 1282 C CA . ARG A 1 168 ? -5.821 5.654 16.964 1.00 90.12 168 ARG A CA 1
ATOM 1283 C C . ARG A 1 168 ? -5.791 6.157 15.517 1.00 90.12 168 ARG A C 1
ATOM 1285 O O . ARG A 1 168 ? -6.577 7.024 15.135 1.00 90.12 168 ARG A O 1
ATOM 1292 N N . CYS A 1 169 ? -4.865 5.619 14.730 1.00 91.75 169 CYS A N 1
ATOM 1293 C CA . CYS A 1 169 ? -4.665 5.954 13.326 1.00 91.75 169 CYS A CA 1
ATOM 1294 C C . CYS A 1 169 ? -4.300 4.701 12.525 1.00 91.75 169 CYS A C 1
ATOM 1296 O O . CYS A 1 169 ? -3.919 3.676 13.096 1.00 91.75 169 CYS A O 1
ATOM 1298 N N . PHE A 1 170 ? -4.416 4.792 11.204 1.00 93.81 170 PHE A N 1
ATOM 1299 C CA . PHE A 1 170 ? -3.887 3.762 10.316 1.00 93.81 170 PHE A CA 1
ATOM 1300 C C . PHE A 1 170 ? -2.383 3.964 10.121 1.00 93.81 170 PHE A C 1
ATOM 1302 O O . PHE A 1 170 ? -1.893 5.093 10.126 1.00 93.81 170 PHE A O 1
ATOM 1309 N N . GLU A 1 171 ? -1.647 2.872 9.979 1.00 95.06 171 GLU A N 1
ATOM 1310 C CA . GLU A 1 171 ? -0.212 2.888 9.729 1.00 95.06 171 GLU A CA 1
ATOM 1311 C C . GLU A 1 171 ? 0.152 1.894 8.630 1.00 95.06 171 GLU A C 1
ATOM 1313 O O . GLU A 1 171 ? -0.432 0.813 8.522 1.00 95.06 171 GLU A O 1
ATOM 1318 N N . ALA A 1 172 ? 1.109 2.294 7.794 1.00 95.69 172 ALA A N 1
ATOM 1319 C CA . ALA A 1 172 ? 1.734 1.409 6.830 1.00 95.69 172 ALA A CA 1
ATOM 1320 C C . ALA A 1 172 ? 2.607 0.393 7.573 1.00 95.69 172 ALA A C 1
ATOM 1322 O O . ALA A 1 172 ? 3.484 0.765 8.355 1.00 95.69 172 ALA A O 1
ATOM 1323 N N . ILE A 1 173 ? 2.383 -0.887 7.301 1.00 94.06 173 ILE A N 1
ATOM 1324 C CA . ILE A 1 173 ? 3.279 -1.962 7.694 1.00 94.06 173 ILE A CA 1
ATOM 1325 C C . ILE A 1 173 ? 4.464 -1.893 6.734 1.00 94.06 173 ILE A C 1
ATOM 1327 O O . ILE A 1 173 ? 4.320 -2.089 5.525 1.00 94.06 173 ILE A O 1
ATOM 1331 N N . LEU A 1 174 ? 5.643 -1.573 7.260 1.00 86.88 174 LEU A N 1
ATOM 1332 C CA . LEU A 1 174 ? 6.866 -1.742 6.491 1.00 86.88 174 LEU A CA 1
ATOM 1333 C C . LEU A 1 174 ? 7.148 -3.245 6.393 1.00 86.88 174 LEU A C 1
ATOM 1335 O O . LEU A 1 174 ? 7.098 -3.921 7.427 1.00 86.88 174 LEU A O 1
ATOM 1339 N N . PRO A 1 175 ? 7.422 -3.780 5.190 1.00 78.75 175 PRO A N 1
ATOM 1340 C CA . PRO A 1 175 ? 7.877 -5.154 5.082 1.00 78.75 175 PRO A CA 1
ATOM 1341 C C . PRO A 1 175 ? 9.138 -5.292 5.935 1.00 78.75 175 PRO A C 1
ATOM 1343 O O . PRO A 1 175 ? 9.960 -4.371 5.983 1.00 78.75 175 PRO A O 1
ATOM 1346 N N . ASP A 1 176 ? 9.259 -6.415 6.644 1.00 77.69 176 ASP A N 1
ATOM 1347 C CA . ASP A 1 176 ? 10.453 -6.706 7.433 1.00 77.69 176 ASP A CA 1
ATOM 1348 C C . ASP A 1 176 ? 11.682 -6.473 6.534 1.00 77.69 176 ASP A C 1
ATOM 1350 O O . ASP A 1 176 ? 11.695 -6.980 5.406 1.00 77.69 176 ASP A O 1
ATOM 1354 N N . PRO A 1 177 ? 12.693 -5.688 6.952 1.00 66.94 177 PRO A N 1
ATOM 1355 C CA . PRO A 1 177 ? 13.893 -5.462 6.146 1.00 66.94 177 PRO A CA 1
ATOM 1356 C C . PRO A 1 177 ? 14.565 -6.768 5.689 1.00 66.94 177 PRO A C 1
ATOM 1358 O O . PRO A 1 177 ? 15.261 -6.766 4.672 1.00 66.94 177 PRO A O 1
ATOM 1361 N N . GLY A 1 178 ? 14.311 -7.894 6.370 1.00 67.44 178 GLY A N 1
ATOM 1362 C CA . GLY A 1 178 ? 14.709 -9.230 5.916 1.00 67.44 178 GLY A CA 1
ATOM 1363 C C . GLY A 1 178 ? 14.089 -9.682 4.582 1.00 67.44 178 GLY A C 1
ATOM 1364 O O . GLY A 1 178 ? 14.595 -10.602 3.951 1.00 67.44 178 GLY A O 1
ATOM 1365 N N . PHE A 1 179 ? 13.036 -9.035 4.081 1.00 65.00 179 PHE A N 1
ATOM 1366 C CA . PHE A 1 179 ? 12.485 -9.348 2.760 1.00 65.00 179 PHE A CA 1
ATOM 1367 C C . PHE A 1 179 ? 13.438 -8.925 1.629 1.00 65.00 179 PHE A C 1
ATOM 1369 O O . PHE A 1 179 ? 13.536 -9.610 0.612 1.00 65.00 179 PHE A O 1
ATOM 1376 N N . LEU A 1 180 ? 14.224 -7.860 1.837 1.00 59.78 180 LEU A N 1
ATOM 1377 C CA . LEU A 1 180 ? 15.259 -7.428 0.888 1.00 59.78 180 LEU A CA 1
ATOM 1378 C C . LEU A 1 180 ? 16.467 -8.378 0.850 1.00 59.78 180 LEU A C 1
ATOM 1380 O O . LEU A 1 180 ? 17.253 -8.328 -0.098 1.00 59.78 180 LEU A O 1
ATOM 1384 N N . THR A 1 181 ? 16.627 -9.242 1.859 1.00 65.62 181 THR A N 1
ATOM 1385 C CA . THR A 1 181 ? 17.677 -10.270 1.887 1.00 65.62 181 THR A CA 1
ATOM 1386 C C . THR A 1 181 ? 17.210 -11.611 1.325 1.00 65.62 181 THR A C 1
ATOM 1388 O O . THR A 1 181 ? 18.007 -12.548 1.268 1.00 65.62 181 THR A O 1
ATOM 1391 N N . ASN A 1 182 ? 15.958 -11.720 0.858 1.00 72.25 182 ASN A N 1
ATOM 1392 C CA . ASN A 1 182 ? 15.490 -12.923 0.184 1.00 72.25 182 ASN A CA 1
ATOM 1393 C C . ASN A 1 182 ? 16.281 -13.121 -1.128 1.00 72.25 182 ASN A C 1
ATOM 1395 O O . ASN A 1 182 ? 16.218 -12.261 -2.013 1.00 72.25 182 ASN A O 1
ATOM 1399 N N . PRO A 1 183 ? 17.015 -14.239 -1.290 1.00 72.81 183 PRO A N 1
ATOM 1400 C CA . PRO A 1 183 ? 17.849 -14.468 -2.465 1.00 72.81 183 PRO A CA 1
ATOM 1401 C C . PRO A 1 183 ? 17.041 -14.497 -3.767 1.00 72.81 183 PRO A C 1
ATOM 1403 O O . PRO A 1 183 ? 17.528 -14.003 -4.776 1.00 72.81 183 PRO A O 1
ATOM 1406 N N . ALA A 1 184 ? 15.789 -14.969 -3.750 1.00 70.81 184 ALA A N 1
ATOM 1407 C CA . ALA A 1 184 ? 14.933 -14.962 -4.940 1.00 70.81 184 ALA A CA 1
ATOM 1408 C C . ALA A 1 184 ? 14.606 -13.531 -5.404 1.00 70.81 184 ALA A C 1
ATOM 1410 O O . ALA A 1 184 ? 14.561 -13.231 -6.596 1.00 70.81 184 ALA A O 1
ATOM 1411 N N . PHE A 1 185 ? 14.428 -12.616 -4.450 1.00 71.81 185 PHE A N 1
ATOM 1412 C CA . PHE A 1 185 ? 14.194 -11.208 -4.739 1.00 71.81 185 PHE A CA 1
ATOM 1413 C C . PHE A 1 185 ? 15.474 -10.513 -5.216 1.00 71.81 185 PHE A C 1
ATOM 1415 O O . PHE A 1 185 ? 15.446 -9.784 -6.207 1.00 71.81 185 PHE A O 1
ATOM 1422 N N . GLN A 1 186 ? 16.614 -10.804 -4.585 1.00 75.00 186 GLN A N 1
ATOM 1423 C CA . GLN A 1 186 ? 17.927 -10.364 -5.066 1.00 75.00 186 GLN A CA 1
ATOM 1424 C C . GLN A 1 186 ? 18.209 -10.845 -6.494 1.00 75.00 186 GLN A C 1
ATOM 1426 O O . GLN A 1 186 ? 18.694 -10.057 -7.302 1.00 75.00 186 GLN A O 1
ATOM 1431 N N . GLU A 1 187 ? 17.869 -12.089 -6.839 1.00 77.25 187 GLU A N 1
ATOM 1432 C CA . GLU A 1 187 ? 18.022 -12.608 -8.202 1.00 77.25 187 GLU A CA 1
ATOM 1433 C C . GLU A 1 187 ? 17.149 -11.858 -9.209 1.00 77.25 187 GLU A C 1
ATOM 1435 O O . GLU A 1 187 ? 17.615 -11.569 -10.312 1.00 77.25 187 GLU A O 1
ATOM 1440 N N . SER A 1 188 ? 15.923 -11.472 -8.838 1.00 73.62 188 SER A N 1
ATOM 1441 C CA . SER A 1 188 ? 15.078 -10.641 -9.707 1.00 73.62 188 SER A CA 1
ATOM 1442 C C . SER A 1 188 ? 15.731 -9.281 -9.986 1.00 73.62 188 SER A C 1
ATOM 1444 O O . SER A 1 188 ? 15.865 -8.881 -11.145 1.00 73.62 188 SER A O 1
ATOM 1446 N N . ILE A 1 189 ? 16.269 -8.626 -8.949 1.00 75.88 189 ILE A N 1
ATOM 1447 C CA . ILE A 1 189 ? 16.975 -7.344 -9.069 1.00 75.88 189 ILE A CA 1
ATOM 1448 C C . ILE A 1 189 ? 18.244 -7.505 -9.912 1.00 75.88 189 ILE A C 1
ATOM 1450 O O . ILE A 1 189 ? 18.500 -6.696 -10.804 1.00 75.88 189 ILE A O 1
ATOM 1454 N N . GLN A 1 190 ? 19.032 -8.557 -9.673 1.00 81.62 190 GLN A N 1
ATOM 1455 C CA . GLN A 1 190 ? 20.242 -8.839 -10.446 1.00 81.62 190 GLN A CA 1
ATOM 1456 C C . GLN A 1 190 ? 19.923 -9.147 -11.911 1.00 81.62 190 GLN A C 1
ATOM 1458 O O . GLN A 1 190 ? 20.656 -8.713 -12.796 1.00 81.62 190 GLN A O 1
ATOM 1463 N N . THR A 1 191 ? 18.817 -9.839 -12.187 1.00 82.31 191 THR A N 1
ATOM 1464 C CA . THR A 1 191 ? 18.369 -10.136 -13.553 1.00 82.31 191 THR A CA 1
ATOM 1465 C C . THR A 1 191 ? 17.991 -8.857 -14.294 1.00 82.31 191 THR A C 1
ATOM 1467 O O . THR A 1 191 ? 18.424 -8.658 -15.431 1.00 82.31 191 THR A O 1
ATOM 1470 N N . VAL A 1 192 ? 17.248 -7.952 -13.647 1.00 75.31 192 VAL A N 1
ATOM 1471 C CA . VAL A 1 192 ? 16.902 -6.640 -14.219 1.00 75.31 192 VAL A CA 1
ATOM 1472 C C . VAL A 1 192 ? 18.158 -5.794 -14.440 1.00 75.31 192 VAL A C 1
ATOM 1474 O O . VAL A 1 192 ? 18.340 -5.234 -15.522 1.00 75.31 192 VAL A O 1
ATOM 1477 N N . ALA A 1 193 ? 19.068 -5.753 -13.462 1.00 77.38 193 ALA A N 1
ATOM 1478 C CA . ALA A 1 193 ? 20.336 -5.036 -13.584 1.00 77.38 193 ALA A CA 1
ATOM 1479 C C . ALA A 1 193 ? 21.195 -5.585 -14.733 1.00 77.38 193 ALA A C 1
ATOM 1481 O O . ALA A 1 193 ? 21.763 -4.816 -15.507 1.00 77.38 193 ALA A O 1
ATOM 1482 N N . ARG A 1 194 ? 21.247 -6.910 -14.895 1.00 86.94 194 ARG A N 1
ATOM 1483 C CA . ARG A 1 194 ? 21.986 -7.566 -15.977 1.00 86.94 194 ARG A CA 1
ATOM 1484 C C . ARG A 1 194 ? 21.406 -7.232 -17.349 1.00 86.94 194 ARG A C 1
ATOM 1486 O O . ARG A 1 194 ? 22.172 -6.861 -18.233 1.00 86.94 194 ARG A O 1
ATOM 1493 N N . ARG A 1 195 ? 20.078 -7.275 -17.510 1.00 79.69 195 ARG A N 1
ATOM 1494 C CA . ARG A 1 195 ? 19.412 -6.864 -18.761 1.00 79.69 195 ARG A CA 1
ATOM 1495 C C . ARG A 1 195 ? 19.713 -5.408 -19.113 1.00 79.69 195 ARG A C 1
ATOM 1497 O O . ARG A 1 195 ? 20.050 -5.120 -20.256 1.00 79.69 195 ARG A O 1
ATOM 1504 N N . ALA A 1 196 ? 19.671 -4.506 -18.131 1.00 75.81 196 ALA A N 1
ATOM 1505 C CA . ALA A 1 196 ? 20.004 -3.099 -18.351 1.00 75.81 196 ALA A CA 1
ATOM 1506 C C . ALA A 1 196 ? 21.464 -2.908 -18.808 1.00 75.81 196 ALA A C 1
ATOM 1508 O O . ALA A 1 196 ? 21.739 -2.115 -19.707 1.00 75.81 196 ALA A O 1
ATOM 1509 N N . VAL A 1 197 ? 22.410 -3.659 -18.231 1.00 88.81 197 VAL A N 1
ATOM 1510 C CA . VAL A 1 197 ? 23.821 -3.632 -18.655 1.00 88.81 197 VAL A CA 1
ATOM 1511 C C . VAL A 1 197 ? 23.994 -4.195 -20.072 1.00 88.81 197 VAL A C 1
ATOM 1513 O O . VAL A 1 197 ? 24.754 -3.635 -20.865 1.00 88.81 197 VAL A O 1
ATOM 1516 N N . GLU A 1 198 ? 23.287 -5.268 -20.423 1.00 89.38 198 GLU A N 1
ATOM 1517 C CA . GLU A 1 198 ? 23.324 -5.865 -21.766 1.00 89.38 198 GLU A CA 1
ATOM 1518 C C . GLU A 1 198 ? 22.767 -4.909 -22.840 1.00 89.38 198 GLU A C 1
ATOM 1520 O O . GLU A 1 198 ? 23.370 -4.760 -23.905 1.00 89.38 198 GLU A O 1
ATOM 1525 N N . GLU A 1 199 ? 21.694 -4.167 -22.548 1.00 85.69 199 GLU A N 1
ATOM 1526 C CA . GLU A 1 199 ? 21.165 -3.138 -23.458 1.00 85.69 199 GLU A CA 1
ATOM 1527 C C . GLU A 1 199 ? 22.161 -1.988 -23.675 1.00 85.69 199 GLU A C 1
ATOM 1529 O O . GLU A 1 199 ? 22.443 -1.611 -24.817 1.00 85.69 199 GLU A O 1
ATOM 1534 N N . VAL A 1 200 ? 22.758 -1.465 -22.597 1.00 86.50 200 VAL A N 1
ATOM 1535 C CA . VAL A 1 200 ? 23.742 -0.372 -22.687 1.00 86.50 200 VAL A CA 1
ATOM 1536 C C . VAL A 1 200 ? 24.991 -0.815 -23.453 1.00 86.50 200 VAL A C 1
ATOM 1538 O O . VAL A 1 200 ? 25.480 -0.092 -24.324 1.00 86.50 200 VAL A O 1
ATOM 1541 N N . THR A 1 201 ? 25.509 -2.012 -23.168 1.00 88.94 201 THR A N 1
ATOM 1542 C CA . THR A 1 201 ? 26.700 -2.539 -23.854 1.00 88.94 201 THR A CA 1
ATOM 1543 C C . THR A 1 201 ? 26.436 -2.829 -25.329 1.00 88.94 201 THR A C 1
ATOM 1545 O O . THR A 1 201 ? 27.303 -2.547 -26.161 1.00 88.94 201 THR A O 1
ATOM 1548 N N . SER A 1 202 ? 25.236 -3.301 -25.690 1.00 87.56 202 SER A N 1
ATOM 1549 C CA . SER A 1 202 ? 24.859 -3.496 -27.092 1.00 87.56 202 SER A CA 1
ATOM 1550 C C . SER A 1 202 ? 24.822 -2.181 -27.873 1.00 87.56 202 SER A C 1
ATOM 1552 O O . SER A 1 202 ? 25.280 -2.153 -29.018 1.00 87.56 202 SER A O 1
ATOM 1554 N N . GLU A 1 203 ? 24.293 -1.101 -27.298 1.00 86.12 203 GLU A N 1
ATOM 1555 C CA . GLU A 1 203 ? 24.267 0.210 -27.960 1.00 86.12 203 GLU A CA 1
ATOM 1556 C C . GLU A 1 203 ? 25.674 0.809 -28.089 1.00 86.12 203 GLU A C 1
ATOM 1558 O O . GLU A 1 203 ? 26.045 1.303 -29.158 1.00 86.12 203 GLU A O 1
ATOM 1563 N N . MET A 1 204 ? 26.517 0.674 -27.057 1.00 82.69 204 MET A N 1
ATOM 1564 C CA . MET A 1 204 ? 27.917 1.109 -27.142 1.00 82.69 204 MET A CA 1
ATOM 1565 C C . MET A 1 204 ? 28.702 0.345 -28.217 1.00 82.69 204 MET A C 1
ATOM 1567 O O . MET A 1 204 ? 29.467 0.960 -28.962 1.00 82.69 204 MET A O 1
ATOM 1571 N N . LEU A 1 205 ? 28.497 -0.972 -28.348 1.00 83.69 205 LEU A N 1
ATOM 1572 C CA . LEU A 1 205 ? 29.151 -1.787 -29.378 1.00 83.69 205 LEU A CA 1
ATOM 1573 C C . LEU A 1 205 ? 28.735 -1.380 -30.797 1.00 83.69 205 LEU A C 1
ATOM 1575 O O . LEU A 1 205 ? 29.597 -1.282 -31.673 1.00 83.69 205 LEU A O 1
ATOM 1579 N N . LYS A 1 206 ? 27.449 -1.078 -31.029 1.00 83.75 206 LYS A N 1
ATOM 1580 C CA . LYS A 1 206 ? 26.978 -0.540 -32.319 1.00 83.75 206 LYS A CA 1
ATOM 1581 C C . LYS A 1 206 ? 27.677 0.776 -32.659 1.00 83.75 206 LYS A C 1
ATOM 1583 O O . LYS A 1 206 ? 28.125 0.954 -33.792 1.00 83.75 206 LYS A O 1
ATOM 1588 N N . TYR A 1 207 ? 27.826 1.665 -31.677 1.00 81.75 207 TYR A N 1
ATOM 1589 C CA . TYR A 1 207 ? 28.506 2.948 -31.861 1.00 81.75 207 TYR A CA 1
ATOM 1590 C C . TYR A 1 207 ? 29.992 2.770 -32.211 1.00 81.75 207 TYR A C 1
ATOM 1592 O O . TYR A 1 207 ? 30.507 3.420 -33.123 1.00 81.75 207 TYR A O 1
ATOM 1600 N N . TRP A 1 208 ? 30.675 1.845 -31.530 1.00 79.06 208 TRP A N 1
ATOM 1601 C CA . TRP A 1 208 ? 32.102 1.578 -31.731 1.00 79.06 208 TRP A CA 1
ATOM 1602 C C . TRP A 1 208 ? 32.401 0.918 -33.086 1.00 79.06 208 TRP A C 1
ATOM 1604 O O . TRP A 1 208 ? 33.330 1.316 -33.795 1.00 79.06 208 TRP A O 1
ATOM 1614 N N . LEU A 1 209 ? 31.582 -0.058 -33.487 1.00 75.19 209 LEU A N 1
ATOM 1615 C CA . LEU A 1 209 ? 31.723 -0.741 -34.776 1.00 75.19 209 LEU A CA 1
ATOM 1616 C C . LEU A 1 209 ? 31.305 0.157 -35.953 1.00 75.19 209 LEU A C 1
ATOM 1618 O O . LEU A 1 209 ? 31.980 0.159 -36.984 1.00 75.19 209 LEU A O 1
ATOM 1622 N N . GLY A 1 210 ? 30.261 0.978 -35.792 1.00 72.81 210 GLY A N 1
ATOM 1623 C CA . GLY A 1 210 ? 29.828 1.947 -36.805 1.00 72.81 210 GLY A CA 1
ATOM 1624 C C . GLY A 1 210 ? 30.889 3.011 -37.114 1.00 72.81 210 GLY A C 1
ATOM 1625 O O . GLY A 1 210 ? 31.125 3.334 -38.278 1.00 72.81 210 GLY A O 1
ATOM 1626 N N . TRP A 1 211 ? 31.609 3.496 -36.096 1.00 64.75 211 TRP A N 1
ATOM 1627 C CA . TRP A 1 211 ? 32.720 4.441 -36.284 1.00 64.75 211 TRP A CA 1
ATOM 1628 C C . TRP A 1 211 ? 33.908 3.857 -37.058 1.00 64.75 211 TRP A C 1
ATOM 1630 O O . TRP A 1 211 ? 34.601 4.593 -37.765 1.00 64.75 211 TRP A O 1
ATOM 1640 N N . SER A 1 212 ? 34.139 2.545 -36.971 1.00 60.53 212 SER A N 1
ATOM 1641 C CA . SER A 1 212 ? 35.244 1.898 -37.689 1.00 60.53 212 SER A CA 1
ATOM 1642 C C . SER A 1 212 ? 34.981 1.762 -39.192 1.00 60.53 212 SER A C 1
ATOM 1644 O O . SER A 1 212 ? 35.925 1.794 -39.980 1.00 60.53 212 SER A O 1
ATOM 1646 N N . TYR A 1 213 ? 33.716 1.688 -39.621 1.00 55.16 213 TYR A N 1
ATOM 1647 C CA . TYR A 1 213 ? 33.378 1.511 -41.038 1.00 55.16 213 TYR A CA 1
ATOM 1648 C C . TYR A 1 213 ? 33.457 2.812 -41.863 1.00 55.16 213 TYR A C 1
ATOM 1650 O O . TYR A 1 213 ? 33.751 2.771 -43.056 1.00 55.16 213 TYR A O 1
ATOM 1658 N N . SER A 1 214 ? 33.285 3.987 -41.246 1.00 56.47 214 SER A N 1
ATOM 1659 C CA . SER A 1 214 ? 33.301 5.275 -41.968 1.00 56.47 214 SER A CA 1
ATOM 1660 C C . SER A 1 214 ? 34.691 5.876 -42.228 1.00 56.47 214 SER A C 1
ATOM 1662 O O . SER A 1 214 ? 34.780 6.883 -42.927 1.00 56.47 214 SER A O 1
ATOM 1664 N N . ARG A 1 215 ? 35.794 5.288 -41.736 1.00 55.34 215 ARG A N 1
ATOM 1665 C CA . ARG A 1 215 ? 37.165 5.794 -41.999 1.00 55.34 215 ARG A CA 1
ATOM 1666 C C . ARG A 1 215 ? 37.915 5.093 -43.144 1.00 55.34 215 ARG A C 1
ATOM 1668 O O . ARG A 1 215 ? 39.063 5.437 -43.407 1.00 55.34 215 ARG A O 1
ATOM 1675 N N . GLY A 1 216 ? 37.281 4.161 -43.860 1.00 55.00 216 GLY A N 1
ATOM 1676 C CA . GLY A 1 216 ? 37.917 3.399 -44.947 1.00 55.00 216 GLY A CA 1
ATOM 1677 C C . GLY A 1 216 ? 37.899 4.042 -46.344 1.00 55.00 216 GLY A C 1
ATOM 1678 O O . GLY A 1 216 ? 38.616 3.579 -47.226 1.00 55.00 216 GLY A O 1
ATOM 1679 N N . ALA A 1 217 ? 37.125 5.105 -46.579 1.00 54.91 217 ALA A N 1
ATOM 1680 C CA . ALA A 1 217 ? 36.943 5.684 -47.916 1.00 54.91 217 ALA A CA 1
ATOM 1681 C C . ALA A 1 217 ? 37.805 6.938 -48.161 1.00 54.91 217 ALA A C 1
ATOM 1683 O O . ALA A 1 217 ? 37.306 7.972 -48.600 1.00 54.91 217 ALA A O 1
ATOM 1684 N N . VAL A 1 218 ? 39.115 6.873 -47.898 1.00 56.28 218 VAL A N 1
ATOM 1685 C CA . VAL A 1 218 ? 40.046 7.893 -48.413 1.00 56.28 218 VAL A CA 1
ATOM 1686 C C . VAL A 1 218 ? 40.507 7.457 -49.801 1.00 56.28 218 VAL A C 1
ATOM 1688 O O . VAL A 1 218 ? 41.454 6.692 -49.974 1.00 56.28 218 VAL A O 1
ATOM 1691 N N . SER A 1 219 ? 39.765 7.943 -50.794 1.00 56.09 219 SER A N 1
ATOM 1692 C CA . SER A 1 219 ? 40.051 7.866 -52.226 1.00 56.09 219 SER A CA 1
ATOM 1693 C C . SER A 1 219 ? 41.462 8.384 -52.527 1.00 56.09 219 SER A C 1
ATOM 1695 O O . SER A 1 219 ? 41.684 9.595 -52.582 1.00 56.09 219 SER A O 1
ATOM 1697 N N . ARG A 1 220 ? 42.412 7.481 -52.789 1.00 48.84 220 ARG A N 1
ATOM 1698 C CA . ARG A 1 220 ? 43.705 7.839 -53.387 1.00 48.84 220 ARG A CA 1
ATOM 1699 C C . ARG A 1 220 ? 43.465 8.301 -54.827 1.00 48.84 220 ARG A C 1
ATOM 1701 O O . ARG A 1 220 ? 43.292 7.474 -55.715 1.00 48.84 220 ARG A O 1
ATOM 1708 N N . ARG A 1 221 ? 43.436 9.616 -55.063 1.00 52.03 221 ARG A N 1
ATOM 1709 C CA . ARG A 1 221 ? 43.666 10.166 -56.405 1.00 52.03 221 ARG A CA 1
ATOM 1710 C C . ARG A 1 221 ? 45.169 10.314 -56.590 1.00 52.03 221 ARG A C 1
ATOM 1712 O O . ARG A 1 221 ? 45.793 11.110 -55.897 1.00 52.03 221 ARG A O 1
ATOM 1719 N N . CYS A 1 222 ? 45.721 9.522 -57.499 1.00 54.25 222 CYS A N 1
ATOM 1720 C CA . CYS A 1 222 ? 47.030 9.760 -58.086 1.00 54.25 222 CYS A CA 1
ATOM 1721 C C . CYS A 1 222 ? 46.960 11.034 -58.934 1.00 54.25 222 CYS A C 1
ATOM 1723 O O . CYS A 1 222 ? 46.071 11.139 -59.781 1.00 54.25 222 CYS A O 1
ATOM 1725 N N . TRP A 1 223 ? 47.877 11.964 -58.685 1.00 54.88 223 TRP A N 1
ATOM 1726 C CA . TRP A 1 223 ? 48.360 12.966 -59.632 1.00 54.88 223 TRP A CA 1
ATOM 1727 C C . TRP A 1 223 ? 49.882 12.917 -59.576 1.00 54.88 223 TRP A C 1
ATOM 1729 O O . TRP A 1 223 ? 50.401 12.811 -58.439 1.00 54.88 223 TRP A O 1
#

Solvent-accessible surface area (backbone atoms only — not comparable to full-atom values): 14784 Å² total; per-residue (Å²): 136,88,86,84,84,86,85,82,83,83,81,87,81,82,85,82,83,83,87,75,89,80,92,78,88,80,80,87,76,90,77,87,74,89,80,81,87,76,91,77,91,78,90,78,81,90,74,91,84,81,86,81,90,77,84,79,77,86,76,87,69,89,69,79,78,71,82,68,80,63,80,67,69,70,82,67,72,75,68,49,70,83,56,33,49,73,46,79,54,86,55,36,38,34,43,37,72,64,64,89,86,60,97,63,52,80,30,77,44,60,42,35,74,37,24,13,66,57,88,15,38,74,39,79,72,32,53,46,27,74,83,44,40,43,81,72,42,75,60,83,60,34,38,32,33,36,25,61,89,34,61,82,33,74,43,62,44,65,85,40,45,45,64,38,81,90,77,39,31,66,42,76,59,74,69,62,74,67,61,73,67,34,64,72,55,46,47,53,53,49,51,53,53,48,52,55,50,53,54,54,51,53,54,51,46,52,54,57,56,55,61,62,65,75,71,72,81,77,80,83,74,88,127

Foldseek 3Di:
DDDDDDDDDDDDDDDDDDDDDDDDDDDDDDDDDDDDDDDDDDDDDDDDDDDDPDDDDDDPDPDPPPPPVPVCPVPPVFDAQLQWDWDDDPQKIWTHGPDPPDDADTDIDGVQCFWDDDQFEIDGQHGDNVPFWPPFDDDRQKTWIGGPNHHIYIDRCRVFWGQDPVRRYIDGHRDDPCVVVPVVVVVSVVVVVVVVVVVVVVVVVCVVVVVVVVVPPPDDDDD

Sequence (223 aa):
MSVSTTSSKAGIAQPVINTGELFSESKVVKGGAAFSEQQSVLSRQSSFMTQSSQSFQRQDSSYSSYTDSSAYEYHRTRLTLADCQLELKMPILTIKPKSSGAQFNLTTLNLDDHLGNVDGELVWGYQKISASCKNVTLKGTLLVASCERGNKESLDLTEYITYSSSRRCFEAILPDPGFLTNPAFQESIQTVARRAVEEVTSEMLKYWLGWSYSRGAVSRRCW

Organism: NCBI:txid153505

Nearest PDB structures (foldseek):
  1n02-assembly1_A  TM=8.092E-01  e=2.643E-07  Nostoc ellipsosporum
  2pys-assembly1_B  TM=7.989E-01  e=1.029E-06  Nostoc ellipsosporum
  4j4e-assembly2_F  TM=6.227E-01  e=2.821E-04  Nostoc ellipsosporum
  3s3z-assembly1_A  TM=4.229E-01  e=2.653E-05  Nostoc ellipsosporum
  3gxz-assembly1_B  TM=4.314E-01  e=6.438E-05  Nostoc ellipsosporum

Mean predicted aligned error: 17.68 Å

Radius of gyration: 32.23 Å; Cα contacts (8 Å, |Δi|>4): 214; chains: 1; bounding box: 88×76×102 Å

Secondary structure (DSSP, 8-state):
--------PPP-PPPP----------------------------------------------------------------GGGEEEEEETTEEEEEES-SSS-PPPEEEEGGGTEEEETTEEEET---HHHHEEEEEEETTEEEEEETTS-EEEEEGGGTEEEETTTTEEEE-PPPGGGGG-HHHHHHHHHHHHHHHHHHHHHHHHHHHHHHHTTS-------

pLDDT: mean 74.0, std 19.59, range [42.69, 98.06]